Protein AF-A0A4P7QF28-F1 (afdb_monomer_lite)

Foldseek 3Di:
DDDDDDDDDDDDDDDDDDDDDDDDDDDPPDDPPPPPPPPPDDDDDPPDDPPDDDDDDDDDDDDDDDDDDDDDDDDDDPPPCPPLPADWDWDQACVGIDTAHPQVVVVQVVCCVPQNDFHDKDQDPQFIWTAGPNQKIWTDGSPDDDIAIQDDPRSVVCVVCPHCVRFRAWPHYWDDDDAWIKTHHPRWIWTFDQDPVRDTDIDID

InterPro domains:
  IPR013207 LGFP [PF08310] (167-193)

Secondary structure (DSSP, 8-state):
----------------------------SSSSSSSSSSSSSS-S---SSS-SS------------------------------TT--EEEEEETTEEEEEEHHHHHHHHHHHHHH--EEEEEEETTEEEEEETTS-EEEEETTSSSEEEE-HHHHHHHHHHTTHHHH-SBSS--EEETTEEEEEETTEEEEEEE-TTS-EEEEE-

pLDDT: mean 72.64, std 26.21, range [26.27, 98.5]

Structure (mmCIF, N/CA/C/O backbone):
data_AF-A0A4P7QF28-F1
#
_entry.id   AF-A0A4P7QF28-F1
#
loop_
_atom_site.group_PDB
_atom_site.id
_atom_site.type_symbol
_atom_site.label_atom_id
_atom_site.label_alt_id
_atom_site.label_comp_id
_atom_site.label_asym_id
_atom_site.label_entity_id
_atom_site.label_seq_id
_atom_site.pdbx_PDB_ins_code
_atom_site.Cartn_x
_atom_site.Cartn_y
_atom_site.Cartn_z
_atom_site.occupancy
_atom_site.B_iso_or_equiv
_atom_site.auth_seq_id
_atom_site.auth_comp_id
_atom_site.auth_asym_id
_atom_site.auth_atom_id
_atom_site.pdbx_PDB_model_num
ATOM 1 N N . MET A 1 1 ? 21.644 -45.105 -6.352 1.00 43.38 1 MET A N 1
ATOM 2 C CA . MET A 1 1 ? 22.178 -44.908 -4.983 1.00 43.38 1 MET A CA 1
ATOM 3 C C . MET A 1 1 ? 23.654 -44.516 -5.065 1.00 43.38 1 MET A C 1
ATOM 5 O O . MET A 1 1 ? 24.505 -45.387 -5.202 1.00 43.38 1 MET A O 1
ATOM 9 N N . LYS A 1 2 ? 23.967 -43.213 -5.077 1.00 48.72 2 LYS A N 1
ATOM 10 C CA . LYS A 1 2 ? 25.345 -42.689 -5.138 1.00 48.72 2 LYS A CA 1
ATOM 11 C C . LYS A 1 2 ? 25.672 -42.053 -3.780 1.00 48.72 2 LYS A C 1
ATOM 13 O O . LYS A 1 2 ? 24.858 -41.318 -3.237 1.00 48.72 2 LYS A O 1
ATOM 18 N N . LYS A 1 3 ? 26.812 -42.452 -3.212 1.00 46.16 3 LYS A N 1
ATOM 19 C CA . LYS A 1 3 ? 27.220 -42.245 -1.817 1.00 46.16 3 LYS A CA 1
ATOM 20 C C . LYS A 1 3 ? 27.599 -40.789 -1.507 1.00 46.16 3 LYS A C 1
ATOM 22 O O . LYS A 1 3 ? 28.273 -40.130 -2.288 1.00 46.16 3 LYS A O 1
ATOM 27 N N . MET A 1 4 ? 27.171 -40.383 -0.316 1.00 59.97 4 MET A N 1
ATOM 28 C CA . MET A 1 4 ? 27.452 -39.173 0.458 1.00 59.97 4 MET A CA 1
ATOM 29 C C . MET A 1 4 ? 28.956 -38.944 0.681 1.00 59.97 4 MET A C 1
ATOM 31 O O . MET A 1 4 ? 29.650 -39.911 0.965 1.00 59.97 4 MET A O 1
ATOM 35 N N . ASN A 1 5 ? 29.422 -37.689 0.653 1.00 56.53 5 ASN A N 1
ATOM 36 C CA . ASN A 1 5 ? 30.635 -37.242 1.353 1.00 56.53 5 ASN A CA 1
ATOM 37 C C . ASN A 1 5 ? 30.441 -35.791 1.829 1.00 56.53 5 ASN A C 1
ATOM 39 O O . ASN A 1 5 ? 30.632 -34.840 1.076 1.00 56.53 5 ASN A O 1
ATOM 43 N N . ARG A 1 6 ? 30.053 -35.640 3.100 1.00 53.88 6 ARG A N 1
ATOM 44 C CA . ARG A 1 6 ? 30.072 -34.369 3.836 1.00 53.88 6 ARG A CA 1
ATOM 45 C C . ARG A 1 6 ? 31.518 -34.084 4.247 1.00 53.88 6 ARG A C 1
ATOM 47 O O . ARG A 1 6 ? 32.165 -34.959 4.820 1.00 53.88 6 ARG A O 1
ATOM 54 N N . ARG A 1 7 ? 32.007 -32.867 4.011 1.00 56.94 7 ARG A N 1
ATOM 55 C CA . ARG A 1 7 ? 33.172 -32.314 4.713 1.00 56.94 7 ARG A CA 1
ATOM 56 C C . ARG A 1 7 ? 32.806 -30.926 5.219 1.00 56.94 7 ARG A C 1
ATOM 58 O O . ARG A 1 7 ? 32.606 -30.008 4.438 1.00 56.94 7 ARG A O 1
ATOM 65 N N . ILE A 1 8 ? 32.665 -30.844 6.535 1.00 61.38 8 ILE A N 1
ATOM 66 C CA . ILE A 1 8 ? 32.578 -29.618 7.321 1.00 61.38 8 ILE A CA 1
ATOM 67 C C . ILE A 1 8 ? 34.021 -29.163 7.545 1.00 61.38 8 ILE A C 1
ATOM 69 O O . ILE A 1 8 ? 34.844 -29.967 7.983 1.00 61.38 8 ILE A O 1
ATOM 73 N N . ALA A 1 9 ? 34.323 -27.900 7.263 1.00 47.66 9 ALA A N 1
ATOM 74 C CA . ALA A 1 9 ? 35.528 -27.240 7.744 1.00 47.66 9 ALA A CA 1
ATOM 75 C C . ALA A 1 9 ? 35.115 -25.895 8.344 1.00 47.66 9 ALA A C 1
ATOM 77 O O . ALA A 1 9 ? 34.624 -25.011 7.649 1.00 47.66 9 ALA A O 1
ATOM 78 N N . ALA A 1 10 ? 35.257 -25.811 9.664 1.00 45.91 10 ALA A N 1
ATOM 79 C CA . ALA A 1 10 ? 35.119 -24.600 10.448 1.00 45.91 10 ALA A CA 1
ATOM 80 C C . ALA A 1 10 ? 36.310 -23.668 10.186 1.00 45.91 10 ALA A C 1
ATOM 82 O O . ALA A 1 10 ? 37.445 -24.130 10.071 1.00 45.91 10 ALA A O 1
ATOM 83 N N . GLY A 1 11 ? 36.053 -22.364 10.151 1.00 45.94 11 GLY A N 1
ATOM 84 C CA . GLY A 1 11 ? 37.078 -21.329 10.096 1.00 45.94 11 GLY A CA 1
ATOM 85 C C . GLY A 1 11 ? 36.587 -20.081 10.815 1.00 45.94 11 GLY A C 1
ATOM 86 O O . GLY A 1 11 ? 36.043 -19.182 10.190 1.00 45.94 11 GLY A O 1
ATOM 87 N N . LEU A 1 12 ? 36.743 -20.061 12.140 1.00 51.81 12 LEU A N 1
ATOM 88 C CA . LEU A 1 12 ? 36.654 -18.848 12.950 1.00 51.81 12 LEU A CA 1
ATOM 89 C C . LEU A 1 12 ? 37.972 -18.085 12.789 1.00 51.81 12 LEU A C 1
ATOM 91 O O . LEU A 1 12 ? 39.018 -18.592 13.191 1.00 51.81 12 LEU A O 1
ATOM 95 N N . ALA A 1 13 ? 37.922 -16.875 12.238 1.00 45.78 13 ALA A N 1
ATOM 96 C CA . ALA A 1 13 ? 39.008 -15.907 12.334 1.00 45.78 13 ALA A CA 1
ATOM 97 C C . ALA A 1 13 ? 38.488 -14.688 13.101 1.00 45.78 13 ALA A C 1
ATOM 99 O O . ALA A 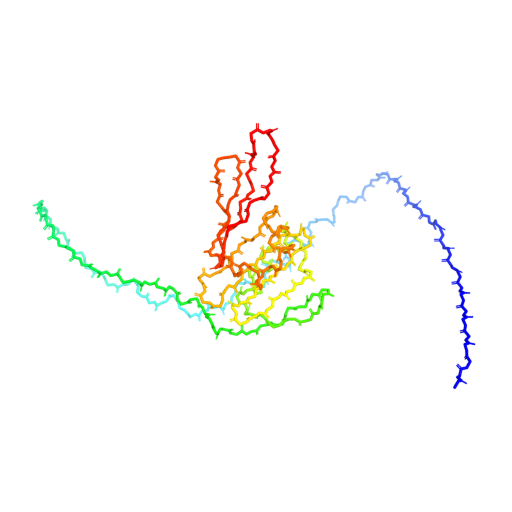1 13 ? 37.577 -13.997 12.655 1.00 45.78 13 ALA A O 1
ATOM 100 N N . ALA A 1 14 ? 39.042 -14.488 14.293 1.00 47.31 14 ALA A N 1
ATOM 101 C CA . ALA A 1 14 ? 38.774 -13.363 15.173 1.00 47.31 14 ALA A CA 1
ATOM 102 C C . ALA A 1 14 ? 39.951 -12.375 15.155 1.00 47.31 14 ALA A C 1
ATOM 104 O O . ALA A 1 14 ? 41.099 -12.800 15.024 1.00 47.31 14 ALA A O 1
ATOM 105 N N . ALA A 1 15 ? 39.616 -11.105 15.427 1.00 44.56 15 ALA A N 1
ATOM 106 C CA . ALA A 1 15 ? 40.474 -9.953 15.751 1.00 44.56 15 ALA A CA 1
ATOM 107 C C . ALA A 1 15 ? 41.242 -9.340 14.558 1.00 44.56 15 ALA A C 1
ATOM 109 O O . ALA A 1 15 ? 41.785 -10.053 13.729 1.00 44.56 15 ALA A O 1
ATOM 110 N N . THR A 1 16 ? 41.314 -8.016 14.382 1.00 49.91 16 THR A N 1
ATOM 111 C CA . THR A 1 16 ? 41.654 -6.978 15.376 1.00 49.91 16 THR A CA 1
ATOM 112 C C . THR A 1 16 ? 41.078 -5.595 15.009 1.00 49.91 16 THR A C 1
ATOM 114 O O . THR A 1 16 ? 41.219 -5.157 13.870 1.00 49.91 16 THR A O 1
ATOM 117 N N . LEU A 1 17 ? 40.509 -4.875 15.985 1.00 51.53 17 LEU A N 1
ATOM 118 C CA . LEU A 1 17 ? 40.227 -3.432 15.914 1.00 51.53 17 LEU A CA 1
ATOM 119 C C . LEU A 1 17 ? 41.511 -2.630 16.189 1.00 51.53 17 LEU A C 1
ATOM 121 O O . LEU A 1 17 ? 42.084 -2.763 17.269 1.00 51.53 17 LEU A O 1
ATOM 125 N N . SER A 1 18 ? 41.913 -1.765 15.255 1.00 56.25 18 SER A N 1
ATOM 126 C CA . SER A 1 18 ? 43.048 -0.844 15.416 1.00 56.25 18 SER A CA 1
ATOM 127 C C . SER A 1 18 ? 42.581 0.606 15.269 1.00 56.25 18 SER A C 1
ATOM 129 O O . SER A 1 18 ? 42.518 1.137 14.165 1.00 56.25 18 SER A O 1
ATOM 131 N N . LEU A 1 19 ? 42.263 1.245 16.398 1.00 49.66 19 LEU A N 1
ATOM 132 C CA . LEU A 1 19 ? 42.123 2.698 16.535 1.00 49.66 19 LEU A CA 1
ATOM 133 C C . LEU A 1 19 ? 43.453 3.261 17.051 1.00 49.66 19 LEU A C 1
ATOM 135 O O . LEU A 1 19 ? 43.840 2.978 18.183 1.00 49.66 19 LEU A O 1
ATOM 139 N N . THR A 1 20 ? 44.135 4.082 16.254 1.00 60.81 20 THR A N 1
ATOM 140 C CA . THR A 1 20 ? 45.272 4.889 16.721 1.00 60.81 20 THR A CA 1
ATOM 141 C C . THR A 1 20 ? 45.028 6.355 16.384 1.00 60.81 20 THR A C 1
ATOM 143 O O . THR A 1 20 ? 45.127 6.754 15.227 1.00 60.81 20 THR A O 1
ATOM 146 N N . MET A 1 21 ? 44.708 7.154 17.404 1.00 52.16 21 MET A N 1
ATOM 147 C CA . MET A 1 21 ? 44.762 8.614 17.350 1.00 52.16 21 MET A CA 1
ATOM 148 C C . MET A 1 21 ? 46.209 9.072 17.574 1.00 52.16 21 MET A C 1
ATOM 150 O O . MET A 1 21 ? 46.784 8.770 18.618 1.00 52.16 21 MET A O 1
ATOM 154 N N . VAL A 1 22 ? 46.768 9.847 16.642 1.00 50.41 22 VAL A N 1
ATOM 155 C CA . VAL A 1 22 ? 47.850 10.807 16.910 1.00 50.41 22 VAL A CA 1
ATOM 156 C C . VAL A 1 22 ? 47.495 12.106 16.199 1.00 50.41 22 VAL A C 1
ATOM 158 O O . VAL A 1 22 ? 47.235 12.124 15.000 1.00 50.41 22 VAL A O 1
ATOM 161 N N . ALA A 1 23 ? 47.456 13.175 16.987 1.00 39.59 23 ALA A N 1
ATOM 162 C CA . ALA A 1 23 ? 47.173 14.536 16.577 1.00 39.59 23 ALA A CA 1
ATOM 163 C C . ALA A 1 23 ? 48.464 15.320 16.264 1.00 39.59 23 ALA A C 1
ATOM 165 O O . ALA A 1 23 ? 49.476 15.121 16.936 1.00 39.59 23 ALA A O 1
ATOM 166 N N . CYS A 1 24 ? 48.315 16.279 15.336 1.00 40.66 24 CYS A N 1
ATOM 167 C CA . CYS A 1 24 ? 49.106 17.503 15.092 1.00 40.66 24 CYS A CA 1
ATOM 168 C C . CYS A 1 24 ? 50.509 17.342 14.466 1.00 40.66 24 CYS A C 1
ATOM 170 O O . CYS A 1 24 ? 51.315 16.552 14.935 1.00 40.66 24 CYS A O 1
ATOM 172 N N . SER A 1 25 ? 50.926 18.104 13.447 1.00 45.66 25 SER A N 1
ATOM 173 C CA . SER A 1 25 ? 50.423 19.345 12.831 1.00 45.66 25 SER A CA 1
ATOM 174 C C . SER A 1 25 ? 51.119 19.552 11.467 1.00 45.66 25 SER A C 1
ATOM 176 O O . SER A 1 25 ? 52.267 19.135 11.313 1.00 45.66 25 SER A O 1
ATOM 178 N N . GLN A 1 26 ? 50.456 20.255 10.535 1.00 50.38 26 GLN A N 1
ATOM 179 C CA . GLN A 1 26 ? 50.851 20.578 9.141 1.00 50.38 26 GLN A CA 1
ATOM 180 C C . GLN A 1 26 ? 50.269 19.655 8.058 1.00 50.38 26 GLN A C 1
ATOM 182 O O . GLN A 1 26 ? 50.985 18.872 7.438 1.00 50.38 26 GLN A O 1
ATOM 187 N N . ALA A 1 27 ? 48.968 19.806 7.801 1.00 40.75 27 ALA A N 1
ATOM 188 C CA . ALA A 1 27 ? 48.366 19.556 6.487 1.00 40.75 27 ALA A CA 1
ATOM 189 C C . ALA A 1 27 ? 47.042 20.338 6.338 1.00 40.75 27 ALA A C 1
ATOM 191 O O . ALA A 1 27 ? 46.045 19.811 5.855 1.00 40.75 27 ALA A O 1
ATOM 192 N N . GLU A 1 28 ? 47.014 21.597 6.779 1.00 50.53 28 GLU A N 1
ATOM 193 C CA . GLU A 1 28 ? 46.050 22.581 6.281 1.00 50.53 28 GLU A CA 1
ATOM 194 C C . GLU A 1 28 ? 46.614 23.145 4.970 1.00 50.53 28 GLU A C 1
ATOM 196 O O . GLU A 1 28 ? 47.485 23.999 5.034 1.00 50.53 28 GLU A O 1
ATOM 201 N N . ASP A 1 29 ? 46.225 22.564 3.824 1.00 48.22 29 ASP A N 1
ATOM 202 C CA . ASP A 1 29 ? 46.150 23.176 2.467 1.00 48.22 29 ASP A CA 1
ATOM 203 C C . ASP A 1 29 ? 46.066 22.105 1.348 1.00 48.22 29 ASP A C 1
ATOM 205 O O . ASP A 1 29 ? 46.820 22.109 0.378 1.00 48.22 29 ASP A O 1
ATOM 209 N N . ALA A 1 30 ? 45.160 21.126 1.473 1.00 46.41 30 ALA A N 1
ATOM 210 C CA . ALA A 1 30 ? 44.902 20.153 0.395 1.00 46.41 30 ALA A CA 1
ATOM 211 C C . ALA A 1 30 ? 43.451 19.633 0.372 1.00 46.41 30 ALA A C 1
ATOM 213 O O . ALA A 1 30 ? 43.205 18.475 0.044 1.00 46.41 30 ALA A O 1
ATOM 214 N N . ALA A 1 31 ? 42.485 20.476 0.755 1.00 46.09 31 ALA A N 1
ATOM 215 C CA . ALA A 1 31 ? 41.064 20.113 0.808 1.00 46.09 31 ALA A CA 1
ATOM 216 C C . ALA A 1 31 ? 40.132 21.114 0.090 1.00 46.09 31 ALA A C 1
ATOM 218 O O . ALA A 1 31 ? 38.933 21.091 0.336 1.00 46.09 31 ALA A O 1
ATOM 219 N N . ASN A 1 32 ? 40.660 21.970 -0.798 1.00 45.72 32 ASN A N 1
ATOM 220 C CA . ASN A 1 32 ? 39.871 22.982 -1.523 1.00 45.72 32 ASN A CA 1
ATOM 221 C C . ASN A 1 32 ? 40.073 22.996 -3.052 1.00 45.72 32 ASN A C 1
ATOM 223 O O . ASN A 1 32 ? 39.755 23.988 -3.695 1.00 45.72 32 ASN A O 1
ATOM 227 N N . GLU A 1 33 ? 40.542 21.906 -3.667 1.00 47.84 33 GLU A N 1
ATOM 228 C CA . GLU A 1 33 ? 40.649 21.833 -5.136 1.00 47.84 33 GLU A CA 1
ATOM 229 C C . GLU A 1 33 ? 40.172 20.478 -5.688 1.00 47.84 33 GLU A C 1
ATOM 231 O O . GLU A 1 33 ? 40.888 19.759 -6.376 1.00 47.84 33 GLU A O 1
ATOM 236 N N . ALA A 1 34 ? 38.937 20.101 -5.340 1.00 40.47 34 ALA A N 1
ATOM 237 C CA . ALA A 1 34 ? 38.165 19.074 -6.056 1.00 40.47 34 ALA A CA 1
ATOM 238 C C . ALA A 1 34 ? 36.637 19.296 -5.960 1.00 40.47 34 ALA A C 1
ATOM 240 O O . ALA A 1 34 ? 35.863 18.354 -6.104 1.00 40.47 34 ALA A O 1
ATOM 241 N N . THR A 1 35 ? 36.207 20.544 -5.730 1.00 46.62 35 THR A N 1
ATOM 242 C CA . THR A 1 35 ? 34.789 20.966 -5.726 1.00 46.62 35 THR A CA 1
ATOM 243 C C . THR A 1 35 ? 34.370 21.646 -7.042 1.00 46.62 35 THR A C 1
ATOM 245 O O . THR A 1 35 ? 33.191 21.902 -7.240 1.00 46.62 35 THR A O 1
ATOM 248 N N . ASP A 1 36 ? 35.280 21.827 -8.008 1.00 45.75 36 ASP A N 1
ATOM 249 C CA . ASP A 1 36 ? 34.997 22.515 -9.286 1.00 45.75 36 ASP A CA 1
ATOM 250 C C . ASP A 1 36 ? 35.122 21.625 -10.544 1.00 45.75 36 ASP A C 1
ATOM 252 O O . ASP A 1 36 ? 35.316 22.120 -11.651 1.00 45.75 36 ASP A O 1
ATOM 256 N N . ALA A 1 37 ? 34.988 20.298 -10.415 1.00 46.12 37 ALA A N 1
ATOM 257 C CA . ALA A 1 37 ? 35.049 19.381 -11.570 1.00 46.12 37 ALA A CA 1
ATOM 258 C C . ALA A 1 37 ? 33.949 18.299 -11.628 1.00 46.12 37 ALA A C 1
ATOM 260 O O . ALA A 1 37 ? 34.027 17.393 -12.453 1.00 46.12 37 ALA A O 1
ATOM 261 N N . ALA A 1 38 ? 32.899 18.399 -10.807 1.00 39.78 38 ALA A N 1
ATOM 262 C CA . ALA A 1 38 ? 31.709 17.538 -10.905 1.00 39.78 38 ALA A CA 1
ATOM 263 C C . ALA A 1 38 ? 30.389 18.339 -10.944 1.00 39.78 38 ALA A C 1
ATOM 265 O O . ALA A 1 38 ? 29.322 17.798 -10.680 1.00 39.78 38 ALA A O 1
ATOM 266 N N . GLY A 1 39 ? 30.473 19.634 -11.278 1.00 40.28 39 GLY A N 1
ATOM 267 C CA . GLY A 1 39 ? 29.340 20.555 -11.428 1.00 40.28 39 GLY A CA 1
ATOM 268 C C . GLY A 1 39 ? 29.004 20.922 -12.879 1.00 40.28 39 GLY A C 1
ATOM 269 O O . GLY A 1 39 ? 28.310 21.906 -13.104 1.00 40.28 39 GLY A O 1
ATOM 270 N N . SER A 1 40 ? 29.496 20.179 -13.877 1.00 49.16 40 SER A N 1
ATOM 271 C CA . SER A 1 40 ? 29.216 20.477 -15.289 1.00 49.16 40 SER A CA 1
ATOM 272 C C . SER A 1 40 ? 29.079 19.215 -16.146 1.00 49.16 40 SER A C 1
ATOM 274 O O . SER A 1 40 ? 29.979 18.896 -16.910 1.00 49.16 40 SER A O 1
ATOM 276 N N . VAL A 1 41 ? 27.968 18.484 -16.014 1.00 48.97 41 VAL A N 1
ATOM 277 C CA . VAL A 1 41 ? 27.387 17.627 -17.076 1.00 48.97 41 VAL A CA 1
ATOM 278 C C . VAL A 1 41 ? 25.951 17.229 -16.700 1.00 48.97 41 VAL A C 1
ATOM 280 O O . VAL A 1 41 ? 25.663 16.061 -16.481 1.00 48.97 41 VAL A O 1
ATOM 283 N N . ALA A 1 42 ? 25.034 18.190 -16.582 1.00 41.31 42 ALA A N 1
ATOM 284 C CA . ALA A 1 42 ? 23.594 17.891 -16.602 1.00 41.31 42 ALA A CA 1
ATOM 285 C C . ALA A 1 42 ? 22.756 19.149 -16.862 1.00 41.31 42 ALA A C 1
ATOM 287 O O . ALA A 1 42 ? 21.760 19.375 -16.187 1.00 41.31 42 ALA A O 1
ATOM 288 N N . ASN A 1 43 ? 23.164 20.014 -17.794 1.00 47.12 43 ASN A N 1
ATOM 289 C CA . ASN A 1 43 ? 22.255 21.066 -18.241 1.00 47.12 43 ASN A CA 1
ATOM 290 C C . ASN A 1 43 ? 22.535 21.521 -19.669 1.00 47.12 43 ASN A C 1
ATOM 292 O O . ASN A 1 43 ? 22.876 22.675 -19.902 1.00 47.12 43 ASN A O 1
ATOM 296 N N . GLU A 1 44 ? 22.376 20.615 -20.633 1.00 39.31 44 GLU A N 1
ATOM 297 C CA . GLU A 1 44 ? 22.191 21.027 -22.022 1.00 39.31 44 GLU A CA 1
ATOM 298 C C . GLU A 1 44 ? 21.532 19.923 -22.865 1.00 39.31 44 GLU A C 1
ATOM 300 O O . GLU A 1 44 ? 22.067 18.827 -23.003 1.00 39.31 44 GLU A O 1
ATOM 305 N N . ALA A 1 45 ? 20.382 20.293 -23.450 1.00 37.75 45 ALA A N 1
ATOM 306 C CA . ALA A 1 45 ? 19.687 19.686 -24.592 1.00 37.75 45 ALA A CA 1
ATOM 307 C C . ALA A 1 45 ? 18.451 18.781 -24.356 1.00 37.75 45 ALA A C 1
ATOM 309 O O . ALA A 1 45 ? 18.331 17.735 -24.984 1.00 37.75 45 ALA A O 1
ATOM 310 N N . THR A 1 46 ? 17.438 19.277 -23.632 1.00 34.62 46 THR A N 1
ATOM 311 C CA . THR A 1 46 ? 16.048 19.206 -24.146 1.00 34.62 46 THR A CA 1
ATOM 312 C C . THR A 1 46 ? 15.673 20.594 -24.656 1.00 34.62 46 THR A C 1
ATOM 314 O O . THR A 1 46 ? 15.031 21.390 -23.983 1.00 34.62 46 THR A O 1
ATOM 317 N N . SER A 1 47 ? 16.151 20.911 -25.860 1.00 46.66 47 SER A N 1
ATOM 318 C CA . SER A 1 47 ? 15.610 22.000 -26.670 1.00 46.66 47 SER A CA 1
ATOM 319 C C . SER A 1 47 ? 14.585 21.400 -27.616 1.00 46.66 47 SER A C 1
ATOM 321 O O . SER A 1 47 ? 14.965 20.895 -28.668 1.00 46.66 47 SER A O 1
ATOM 323 N N . ALA A 1 48 ? 13.314 21.433 -27.223 1.00 44.91 48 ALA A N 1
ATOM 324 C CA . ALA A 1 48 ? 12.149 21.574 -28.098 1.00 44.91 48 ALA A CA 1
ATOM 325 C C . ALA A 1 48 ? 10.888 21.321 -27.264 1.00 44.91 48 ALA A C 1
ATOM 327 O O . ALA A 1 48 ? 10.550 20.167 -27.039 1.00 44.91 48 ALA A O 1
ATOM 328 N N . VAL A 1 49 ? 10.245 22.404 -26.812 1.00 43.28 49 VAL A N 1
ATOM 329 C CA . VAL A 1 49 ? 8.813 22.586 -26.449 1.00 43.28 49 VAL A CA 1
ATOM 330 C C . VAL A 1 49 ? 8.713 23.713 -25.400 1.00 43.28 49 VAL A C 1
ATOM 332 O O . VAL A 1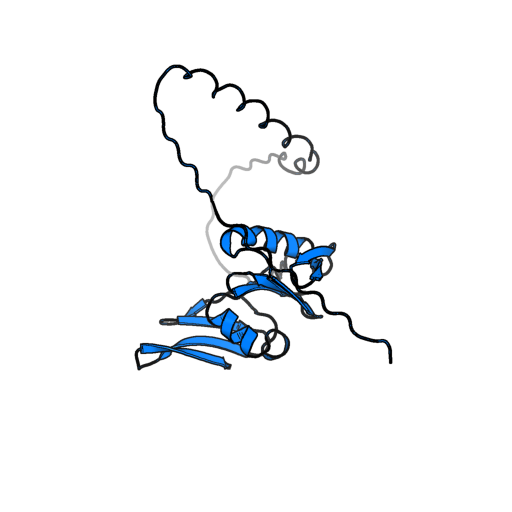 49 ? 8.091 23.598 -24.365 1.00 43.28 49 VAL A O 1
ATOM 335 N N . ASP A 1 50 ? 9.349 24.851 -25.678 1.00 35.56 50 ASP A N 1
ATOM 336 C CA . ASP A 1 50 ? 9.031 26.127 -25.011 1.00 35.56 50 ASP A CA 1
ATOM 337 C C . ASP A 1 50 ? 9.057 27.242 -26.064 1.00 35.56 50 ASP A C 1
ATOM 339 O O . ASP A 1 50 ? 9.758 28.250 -26.014 1.00 35.56 50 ASP A O 1
ATOM 343 N N . SER A 1 51 ? 8.355 26.973 -27.160 1.00 41.50 51 SER A N 1
ATOM 344 C CA . SER A 1 51 ? 8.065 27.952 -28.203 1.00 41.50 51 SER A CA 1
ATOM 345 C C . SER A 1 51 ? 6.699 27.639 -28.778 1.00 41.50 51 SER A C 1
ATOM 347 O O . SER A 1 51 ? 6.539 27.301 -29.946 1.00 41.50 51 SER A O 1
ATOM 349 N N . ALA A 1 52 ? 5.701 27.728 -27.912 1.00 41.44 52 ALA A N 1
ATOM 350 C CA . ALA A 1 52 ? 4.343 27.964 -28.332 1.00 41.44 52 ALA A CA 1
ATOM 351 C C . ALA A 1 52 ? 3.694 28.876 -27.290 1.00 41.44 52 ALA A C 1
ATOM 353 O O . ALA A 1 52 ? 3.508 28.490 -26.145 1.00 41.44 52 ALA A O 1
ATOM 354 N N . ILE A 1 53 ? 3.302 30.059 -27.766 1.00 40.75 53 ILE A N 1
ATOM 355 C CA . ILE A 1 53 ? 2.294 30.930 -27.163 1.00 40.75 53 ILE A CA 1
ATOM 356 C C . ILE A 1 53 ? 2.800 31.779 -25.991 1.00 40.75 53 ILE A C 1
ATOM 358 O O . ILE A 1 53 ? 2.484 31.535 -24.835 1.00 40.75 53 ILE A O 1
ATOM 362 N N . ASN A 1 54 ? 3.488 32.875 -26.310 1.00 39.19 54 ASN A N 1
ATOM 363 C CA . ASN A 1 54 ? 3.022 34.161 -25.789 1.00 39.19 54 ASN A CA 1
ATOM 364 C C . ASN A 1 54 ? 3.610 35.326 -26.580 1.00 39.19 54 ASN A C 1
ATOM 366 O O . ASN A 1 54 ? 4.552 35.976 -26.149 1.00 39.19 54 ASN A O 1
ATOM 370 N N . GLU A 1 55 ? 3.030 35.577 -27.753 1.00 37.25 55 GLU A N 1
ATOM 371 C CA . GLU A 1 55 ? 3.077 36.905 -28.364 1.00 37.25 55 GLU A CA 1
ATOM 372 C C . GLU A 1 55 ? 1.904 37.065 -29.340 1.00 37.25 55 GLU A C 1
ATOM 374 O O . GLU A 1 55 ? 2.045 36.863 -30.541 1.00 37.25 55 GLU A O 1
ATOM 379 N N . VAL A 1 56 ? 0.718 37.384 -28.812 1.00 34.84 56 VAL A N 1
ATOM 380 C CA . VAL A 1 56 ? -0.239 38.253 -29.511 1.00 34.84 56 VAL A CA 1
ATOM 381 C C . VAL A 1 56 ? -0.862 39.179 -28.473 1.00 34.84 56 VAL A C 1
ATOM 383 O O . VAL A 1 56 ? -1.754 38.816 -27.712 1.00 34.84 56 VAL A O 1
ATOM 386 N N . GLU A 1 57 ? -0.313 40.381 -28.468 1.00 34.16 57 GLU A N 1
ATOM 387 C CA . GLU A 1 57 ? -0.831 41.611 -27.893 1.00 34.16 57 GLU A CA 1
ATOM 388 C C . GLU A 1 57 ? -2.265 41.886 -28.383 1.00 34.16 57 GLU A C 1
ATOM 390 O O . GLU A 1 57 ? -2.551 41.842 -29.582 1.00 34.16 57 GLU A O 1
ATOM 395 N N . SER A 1 58 ? -3.169 42.192 -27.455 1.00 29.16 58 SER A N 1
ATOM 396 C CA . SER A 1 58 ? -4.358 43.000 -27.731 1.00 29.16 58 SER A CA 1
ATOM 397 C C . SER A 1 58 ? -4.855 43.595 -26.419 1.00 29.16 58 SER A C 1
ATOM 399 O O . SER A 1 58 ? -5.779 43.077 -25.791 1.00 29.16 58 SER A O 1
ATOM 401 N N . GLU A 1 59 ? -4.250 44.718 -26.039 1.00 32.19 59 GLU A N 1
ATOM 402 C CA . GLU A 1 59 ? -4.882 45.707 -25.173 1.00 32.19 59 GLU A CA 1
ATOM 403 C C . GLU A 1 59 ? -6.300 46.026 -25.687 1.00 32.19 59 GLU A C 1
ATOM 405 O O . GLU A 1 59 ? -6.480 46.510 -26.808 1.00 32.19 59 GLU A O 1
ATOM 410 N N . VAL A 1 60 ? -7.308 45.833 -24.837 1.00 32.09 60 VAL A N 1
ATOM 411 C CA . VAL A 1 60 ? -8.506 46.672 -24.863 1.00 32.09 60 VAL A CA 1
ATOM 412 C C . VAL A 1 60 ? -8.725 47.204 -23.450 1.00 32.09 60 VAL A C 1
ATOM 414 O O . VAL A 1 60 ? -9.051 46.483 -22.512 1.00 32.09 60 VAL A O 1
ATOM 417 N N . GLU A 1 61 ? -8.464 48.496 -23.300 1.00 33.78 61 GLU A N 1
ATOM 418 C CA . GLU A 1 61 ? -8.986 49.307 -22.210 1.00 33.78 61 GLU A CA 1
ATOM 419 C C . GLU A 1 61 ? -10.511 49.408 -22.357 1.00 33.78 61 GLU A C 1
ATOM 421 O O . GLU A 1 61 ? -11.004 49.683 -23.455 1.00 33.78 61 GLU A O 1
ATOM 426 N N . GLY A 1 62 ? -11.246 49.299 -21.247 1.00 28.62 62 GLY A N 1
ATOM 427 C CA . GLY A 1 62 ? -12.530 49.989 -21.127 1.00 28.62 62 GLY A CA 1
ATOM 428 C C . GLY A 1 62 ? -13.683 49.241 -20.460 1.00 28.62 62 GLY A C 1
ATOM 429 O O . GLY A 1 62 ? -14.388 48.472 -21.102 1.00 28.62 62 GLY A O 1
ATOM 430 N N . THR A 1 63 ? -13.953 49.674 -19.225 1.00 27.31 63 THR A N 1
ATOM 431 C CA . THR A 1 63 ? -15.276 50.020 -18.661 1.00 27.31 63 THR A CA 1
ATOM 432 C C . THR A 1 63 ? -16.261 48.918 -18.248 1.00 27.31 63 THR A C 1
ATOM 434 O O . THR A 1 63 ? -16.857 48.243 -19.079 1.00 27.31 63 THR A O 1
ATOM 437 N N . ASP A 1 64 ? -16.471 48.879 -16.925 1.00 36.84 64 ASP A N 1
ATOM 438 C CA . ASP A 1 64 ? -17.721 48.716 -16.162 1.00 36.84 64 ASP A CA 1
ATOM 439 C C . ASP A 1 64 ? -18.937 48.081 -16.853 1.00 36.84 64 ASP A C 1
ATOM 441 O O . ASP A 1 64 ? -19.527 48.698 -17.737 1.00 36.84 64 ASP A O 1
ATOM 445 N N . THR A 1 65 ? -19.461 46.980 -16.300 1.00 30.73 65 THR A N 1
ATOM 446 C CA . THR A 1 65 ? -20.827 46.946 -15.725 1.00 30.73 65 THR A CA 1
ATOM 447 C C . THR A 1 65 ? -21.079 45.653 -14.947 1.00 30.73 65 THR A C 1
ATOM 449 O O . THR A 1 65 ? -20.674 44.572 -15.362 1.00 30.73 65 THR A O 1
ATOM 452 N N . GLU A 1 66 ? -21.753 45.789 -13.808 1.00 36.59 66 GLU A N 1
ATOM 453 C CA . GLU A 1 66 ? -22.191 44.693 -12.947 1.00 36.59 66 GLU A CA 1
ATOM 454 C C . GLU A 1 66 ? -23.440 43.962 -13.473 1.00 36.59 66 GLU A C 1
ATOM 456 O O . GLU A 1 66 ? -24.247 44.542 -14.202 1.00 36.59 66 GLU A O 1
ATOM 461 N N . ASP A 1 67 ? -23.614 42.746 -12.940 1.00 32.12 67 ASP A N 1
ATOM 462 C CA . ASP A 1 67 ? -24.873 42.106 -12.521 1.00 32.12 67 ASP A CA 1
ATOM 463 C C . ASP A 1 67 ? -25.395 40.878 -13.304 1.00 32.12 67 ASP A C 1
ATOM 465 O O . ASP A 1 67 ? -25.455 40.846 -14.530 1.00 32.12 67 ASP A O 1
ATOM 469 N N . SER A 1 68 ? -25.872 39.927 -12.487 1.00 33.12 68 SER A N 1
ATOM 470 C CA . SER A 1 68 ? -26.941 38.938 -12.712 1.00 33.12 68 SER A CA 1
ATOM 471 C C . SER A 1 68 ? -26.685 37.648 -13.528 1.00 33.12 68 SER A C 1
ATOM 473 O O . SER A 1 68 ? -26.610 37.619 -14.751 1.00 33.12 68 SER A O 1
ATOM 475 N N . ASP A 1 69 ? -26.685 36.559 -12.745 1.00 30.75 69 ASP A N 1
ATOM 476 C CA . ASP A 1 69 ? -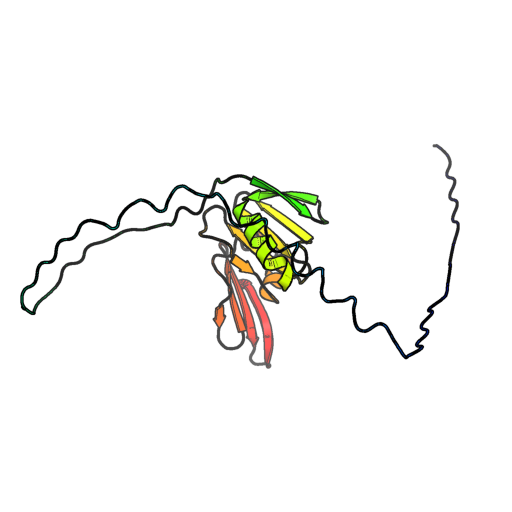27.421 35.290 -12.900 1.00 30.75 69 ASP A CA 1
ATOM 477 C C . ASP A 1 69 ? -27.120 34.272 -14.026 1.00 30.75 69 ASP A C 1
ATOM 479 O O . ASP A 1 69 ? -27.462 34.433 -15.192 1.00 30.75 69 ASP A O 1
ATOM 483 N N . ASN A 1 70 ? -26.692 33.096 -13.538 1.00 36.03 70 ASN A N 1
ATOM 484 C CA . ASN A 1 70 ? -27.212 31.752 -13.835 1.00 36.03 70 ASN A CA 1
ATOM 485 C C . ASN A 1 70 ? -27.132 31.198 -15.272 1.00 36.03 70 ASN A C 1
ATOM 487 O O . ASN A 1 70 ? -27.988 31.485 -16.104 1.00 36.03 70 ASN A O 1
ATOM 491 N N . ALA A 1 71 ? -26.258 30.205 -15.470 1.00 31.09 71 ALA A N 1
ATOM 492 C CA . ALA A 1 71 ? -26.593 28.990 -16.219 1.00 31.09 71 ALA A CA 1
ATOM 493 C C . ALA A 1 71 ? -25.588 27.864 -15.925 1.00 31.09 71 ALA A C 1
ATOM 495 O O . ALA A 1 71 ? -24.378 28.050 -16.037 1.00 31.09 71 ALA A O 1
ATOM 496 N N . GLU A 1 72 ? -26.127 26.700 -15.566 1.00 38.31 72 GLU A N 1
ATOM 497 C CA . GLU A 1 72 ? -25.452 25.404 -15.548 1.00 38.31 72 GLU A CA 1
ATOM 498 C C . GLU A 1 72 ? -24.791 25.098 -16.901 1.00 38.31 72 GLU A C 1
ATOM 500 O O . GLU A 1 72 ? -25.333 25.418 -17.961 1.00 38.31 72 GLU A O 1
ATOM 505 N N . GLY A 1 73 ? -23.634 24.443 -16.859 1.00 26.27 73 GLY A N 1
ATOM 506 C CA . GLY A 1 73 ? -22.898 24.040 -18.050 1.00 26.27 73 GLY A CA 1
ATOM 507 C C . GLY A 1 73 ? -21.715 23.157 -17.691 1.00 26.27 73 GLY A C 1
ATOM 508 O O . GLY A 1 73 ? -20.609 23.639 -17.488 1.00 26.27 73 GLY A O 1
ATOM 509 N N . GLU A 1 74 ? -22.019 21.873 -17.559 1.00 38.97 74 GLU A N 1
ATOM 510 C CA . GLU A 1 74 ? -21.146 20.703 -17.643 1.00 38.97 74 GLU A CA 1
ATOM 511 C C . GLU A 1 74 ? -19.786 20.955 -18.328 1.00 38.97 74 GLU A C 1
ATOM 513 O O . GLU A 1 74 ? -19.725 21.372 -19.483 1.00 38.97 74 GLU A O 1
ATOM 518 N N . ASN A 1 75 ? -18.694 20.620 -17.640 1.00 30.81 75 ASN A N 1
ATOM 519 C CA . ASN A 1 75 ? -17.440 20.209 -18.274 1.00 30.81 75 ASN A CA 1
ATOM 520 C C . ASN A 1 75 ? -16.745 19.268 -17.277 1.00 30.81 75 ASN A C 1
ATOM 522 O O . ASN A 1 75 ? -16.209 19.709 -16.264 1.00 30.81 75 ASN A O 1
ATOM 526 N N . ALA A 1 76 ? -17.106 17.986 -17.304 1.00 35.12 76 ALA A N 1
ATOM 527 C CA . ALA A 1 76 ? -16.421 16.975 -18.105 1.00 35.12 76 ALA A CA 1
ATOM 528 C C . ALA A 1 76 ? -14.941 16.896 -17.712 1.00 35.12 76 ALA A C 1
ATOM 530 O O . ALA A 1 76 ? -14.117 17.699 -18.133 1.00 35.12 76 ALA A O 1
ATOM 531 N N . GLU A 1 77 ? -14.682 15.941 -16.822 1.00 44.28 77 GLU A N 1
ATOM 532 C CA . GLU A 1 77 ? -13.617 14.953 -16.969 1.00 44.28 77 GLU A CA 1
ATOM 533 C C . GLU A 1 77 ? -12.418 15.412 -17.813 1.00 44.28 77 GLU A C 1
ATOM 535 O O . GLU A 1 77 ? -12.342 15.135 -19.004 1.00 44.28 77 GLU A O 1
ATOM 540 N N . GLU A 1 78 ? -11.425 16.017 -17.166 1.00 30.59 78 GLU A N 1
ATOM 541 C CA . GLU A 1 78 ? -10.047 15.671 -17.505 1.00 30.59 78 GLU A CA 1
ATOM 542 C C . GLU A 1 78 ? -9.608 14.597 -16.518 1.00 30.59 78 GLU A C 1
ATOM 544 O O . GLU A 1 78 ? -8.978 14.853 -15.491 1.00 30.59 78 GLU A O 1
ATOM 549 N N . ALA A 1 79 ? -10.000 13.362 -16.842 1.00 38.41 79 ALA A N 1
ATOM 550 C CA . ALA A 1 79 ? -9.145 12.228 -16.564 1.00 38.41 79 ALA A CA 1
ATOM 551 C C . ALA A 1 79 ? -7.815 12.548 -17.248 1.00 38.41 79 ALA A C 1
ATOM 553 O O . ALA A 1 79 ? -7.691 12.453 -18.468 1.00 38.41 79 ALA A O 1
ATOM 554 N N . THR A 1 80 ? -6.852 13.027 -16.467 1.00 30.98 80 THR A N 1
ATOM 555 C CA . THR A 1 80 ? -5.471 13.070 -16.912 1.00 30.98 80 THR A CA 1
ATOM 556 C C . THR A 1 80 ? -5.127 11.656 -17.349 1.00 30.98 80 THR A C 1
ATOM 558 O O . THR A 1 80 ? -5.364 10.707 -16.600 1.00 30.98 80 THR A O 1
ATOM 561 N N . ASP A 1 81 ? -4.659 11.515 -18.588 1.00 37.38 81 ASP A N 1
ATOM 562 C CA . ASP A 1 81 ? -4.191 10.261 -19.170 1.00 37.38 81 ASP A CA 1
ATOM 563 C C . ASP A 1 81 ? -3.102 9.655 -18.272 1.00 37.38 81 ASP A C 1
ATOM 565 O O . ASP A 1 81 ? -1.902 9.850 -18.473 1.00 37.38 81 ASP A O 1
ATOM 569 N N . VAL A 1 82 ? -3.509 8.922 -17.239 1.00 45.12 82 VAL A N 1
ATOM 570 C CA . VAL A 1 82 ? -2.605 8.098 -16.458 1.00 45.12 82 VAL A CA 1
ATOM 571 C C . VAL A 1 82 ? -2.424 6.850 -17.282 1.00 45.12 82 VAL A C 1
ATOM 573 O O . VAL A 1 82 ? -3.348 6.066 -17.481 1.00 45.12 82 VAL A O 1
ATOM 576 N N . ALA A 1 83 ? -1.238 6.758 -17.874 1.00 45.31 83 ALA A N 1
ATOM 577 C CA . ALA A 1 83 ? -0.853 5.755 -18.841 1.00 45.31 83 ALA A CA 1
ATOM 578 C C . ALA A 1 83 ? -1.065 4.333 -18.296 1.00 45.31 83 ALA A C 1
ATOM 580 O O . ALA A 1 83 ? -0.141 3.681 -17.815 1.00 45.31 83 ALA A O 1
ATOM 581 N N . ALA A 1 84 ? -2.273 3.808 -18.483 1.00 48.69 84 ALA A N 1
ATOM 582 C CA . ALA A 1 84 ? -2.649 2.426 -18.214 1.00 48.69 84 ALA A CA 1
ATOM 583 C C . ALA A 1 84 ? -1.985 1.425 -19.189 1.00 48.69 84 ALA A C 1
ATOM 585 O O . ALA A 1 84 ? -2.342 0.243 -19.214 1.00 48.69 84 ALA A O 1
ATOM 586 N N . ASN A 1 85 ? -1.046 1.872 -20.037 1.00 53.00 85 ASN A N 1
ATOM 587 C CA . ASN A 1 85 ? -0.308 1.031 -20.986 1.00 53.00 85 ASN A CA 1
ATOM 588 C C . ASN A 1 85 ? 0.993 1.698 -21.492 1.00 53.00 85 ASN A C 1
ATOM 590 O O . ASN A 1 85 ? 1.266 1.743 -22.692 1.00 53.00 85 ASN A O 1
ATOM 594 N N . GLY A 1 86 ? 1.766 2.290 -20.578 1.00 64.44 86 GLY A N 1
ATOM 595 C CA . GLY A 1 86 ? 3.067 2.898 -20.874 1.00 64.44 86 GLY A CA 1
ATOM 596 C C . GLY A 1 86 ? 4.229 1.924 -20.664 1.00 64.44 86 GLY A C 1
ATOM 597 O O . GLY A 1 86 ? 4.118 1.007 -19.858 1.00 64.44 86 GLY A O 1
ATOM 598 N N . GLU A 1 87 ? 5.315 2.140 -21.411 1.00 80.94 87 GLU A N 1
ATOM 599 C CA . GLU A 1 87 ? 6.626 1.472 -21.333 1.00 80.94 87 GLU A CA 1
ATOM 600 C C . GLU A 1 87 ? 6.903 0.750 -20.001 1.00 80.94 87 GLU A C 1
ATOM 602 O O . GLU A 1 87 ? 6.878 1.360 -18.930 1.00 80.94 87 GLU A O 1
ATOM 607 N N . THR A 1 88 ? 7.155 -0.560 -20.066 1.00 89.75 88 THR A N 1
ATOM 608 C CA . THR A 1 88 ? 7.532 -1.360 -18.897 1.00 89.75 88 THR A CA 1
ATOM 609 C C . THR A 1 88 ? 9.040 -1.315 -18.680 1.00 89.75 88 THR A C 1
ATOM 611 O O . THR A 1 88 ? 9.827 -1.207 -19.620 1.00 89.75 88 THR A O 1
ATOM 614 N N . THR A 1 89 ? 9.450 -1.428 -17.423 1.00 92.50 89 THR A N 1
ATOM 615 C CA . THR A 1 89 ? 10.845 -1.583 -17.020 1.00 92.50 89 THR A CA 1
ATOM 616 C C . THR A 1 89 ? 10.987 -2.757 -16.060 1.00 92.50 89 THR A C 1
ATOM 618 O O . THR A 1 89 ? 10.040 -3.133 -15.364 1.00 92.50 89 THR A O 1
ATOM 621 N N . THR A 1 90 ? 12.175 -3.354 -16.034 1.00 93.56 90 THR A N 1
ATOM 622 C CA . THR A 1 90 ? 12.493 -4.451 -15.122 1.00 93.56 90 THR A CA 1
ATOM 623 C C . THR A 1 90 ? 12.989 -3.893 -13.795 1.00 93.56 90 THR A C 1
ATOM 625 O O . THR A 1 90 ? 14.016 -3.217 -13.738 1.00 93.56 90 THR A O 1
ATOM 628 N N . LEU A 1 91 ? 12.284 -4.229 -12.722 1.00 92.25 91 LEU A N 1
ATOM 629 C CA . LEU A 1 91 ? 12.647 -3.923 -11.349 1.00 92.25 91 LEU A CA 1
ATOM 630 C C . LEU A 1 91 ? 13.223 -5.182 -10.695 1.00 92.25 91 LEU A C 1
ATOM 632 O O . LEU A 1 91 ? 12.540 -6.196 -10.564 1.00 92.25 91 LEU A O 1
ATOM 636 N N . ASN A 1 92 ? 14.492 -5.119 -10.298 1.00 93.81 92 ASN A N 1
ATOM 637 C CA . ASN A 1 92 ? 15.180 -6.226 -9.637 1.00 93.81 92 ASN A CA 1
ATOM 638 C C . ASN A 1 92 ? 15.035 -6.101 -8.114 1.00 93.81 92 ASN A C 1
ATOM 640 O O . ASN A 1 92 ? 15.442 -5.096 -7.530 1.00 93.81 92 ASN A O 1
ATOM 644 N N . THR A 1 93 ? 14.488 -7.131 -7.475 1.00 92.44 93 THR A N 1
ATOM 645 C CA . THR A 1 93 ? 14.284 -7.202 -6.021 1.00 92.44 93 THR A CA 1
ATOM 646 C C . THR A 1 93 ? 14.913 -8.475 -5.448 1.00 92.44 93 THR A C 1
ATOM 648 O O . THR A 1 93 ? 15.182 -9.429 -6.183 1.00 92.44 93 THR A O 1
ATOM 651 N N . PRO A 1 94 ? 15.080 -8.575 -4.119 1.00 94.94 94 PRO A N 1
ATOM 652 C CA . PRO A 1 94 ? 15.451 -9.831 -3.469 1.00 94.94 94 PRO A CA 1
ATOM 653 C C . PRO A 1 94 ? 14.511 -11.014 -3.769 1.00 94.94 94 PRO A C 1
ATOM 655 O O . PRO A 1 94 ? 14.951 -12.162 -3.688 1.00 94.94 94 PRO A O 1
ATOM 658 N N . ALA A 1 95 ? 13.241 -10.756 -4.103 1.00 92.06 95 ALA A N 1
ATOM 659 C CA . ALA A 1 95 ? 12.262 -11.779 -4.470 1.00 92.06 95 ALA A CA 1
ATOM 660 C C . ALA A 1 95 ? 12.340 -12.205 -5.951 1.00 92.06 95 ALA A C 1
ATOM 662 O O . ALA A 1 95 ? 11.817 -13.262 -6.307 1.00 92.06 95 ALA A O 1
ATOM 663 N N . GLY A 1 96 ? 13.028 -11.431 -6.796 1.00 92.38 96 GLY A N 1
ATOM 664 C CA . GLY A 1 96 ? 13.184 -11.684 -8.227 1.00 92.38 96 GLY A CA 1
ATOM 665 C C . GLY A 1 96 ? 13.075 -10.420 -9.078 1.00 92.38 96 GLY A C 1
ATOM 666 O O . GLY A 1 96 ? 12.963 -9.306 -8.562 1.00 92.38 96 GLY A O 1
ATOM 667 N N . ASP A 1 97 ? 13.101 -10.626 -10.393 1.00 93.25 97 ASP A N 1
ATOM 668 C CA . ASP A 1 97 ? 12.902 -9.587 -11.402 1.00 93.25 97 ASP A CA 1
ATOM 669 C C . ASP A 1 97 ? 11.408 -9.459 -11.746 1.00 93.25 97 ASP A C 1
ATOM 671 O O . ASP A 1 97 ? 10.759 -10.460 -12.063 1.00 93.25 97 ASP A O 1
ATOM 675 N N . PHE A 1 98 ? 10.880 -8.235 -11.728 1.00 92.56 98 PHE A N 1
ATOM 676 C CA . PHE A 1 98 ? 9.474 -7.926 -12.005 1.00 92.56 98 PHE A CA 1
ATOM 677 C C . PHE A 1 98 ? 9.349 -6.882 -13.118 1.00 92.56 98 PHE A C 1
ATOM 679 O O . PHE A 1 98 ? 10.083 -5.897 -13.130 1.00 92.56 98 PHE A O 1
ATOM 686 N N . GLU A 1 99 ? 8.420 -7.074 -14.056 1.00 92.12 99 GLU A N 1
ATOM 687 C CA . GLU A 1 99 ? 8.108 -6.069 -15.079 1.00 92.12 99 GLU A CA 1
ATOM 688 C C . GLU A 1 99 ? 7.002 -5.142 -14.577 1.00 92.12 99 GLU A C 1
ATOM 690 O O . GLU A 1 99 ? 5.873 -5.572 -14.346 1.00 92.12 99 GLU A O 1
ATOM 695 N N . VAL A 1 100 ? 7.324 -3.861 -14.418 1.00 91.69 100 VAL A N 1
ATOM 696 C CA . VAL A 1 100 ? 6.396 -2.839 -13.923 1.00 91.69 100 VAL A CA 1
ATOM 697 C C . VAL A 1 100 ? 6.342 -1.647 -14.874 1.00 91.69 100 VAL A C 1
ATOM 699 O O . VAL A 1 100 ? 7.302 -1.416 -15.612 1.00 91.69 100 VAL A O 1
ATOM 702 N N . PRO A 1 101 ? 5.257 -0.853 -14.877 1.00 91.00 101 PRO A N 1
ATOM 703 C CA . PRO A 1 101 ? 5.238 0.413 -15.605 1.00 91.00 101 PRO A CA 1
ATOM 704 C C . PRO A 1 101 ? 6.427 1.297 -15.201 1.00 91.00 101 PRO A C 1
ATOM 706 O O . PRO A 1 101 ? 6.725 1.419 -14.012 1.00 91.00 101 PRO A O 1
ATOM 709 N N . ALA A 1 102 ? 7.091 1.946 -16.161 1.00 91.56 102 ALA A N 1
ATOM 710 C CA . ALA A 1 102 ? 8.240 2.815 -15.886 1.00 91.56 102 ALA A CA 1
ATOM 711 C C . ALA A 1 102 ? 7.897 3.930 -14.884 1.00 91.56 102 ALA A C 1
ATOM 713 O O . ALA A 1 102 ? 8.679 4.209 -13.978 1.00 91.56 102 ALA A O 1
ATOM 714 N N . ALA A 1 103 ? 6.688 4.492 -14.982 1.00 91.00 103 ALA A N 1
ATOM 715 C CA . ALA A 1 103 ? 6.181 5.469 -14.021 1.00 91.00 103 ALA A CA 1
ATOM 716 C C . ALA A 1 103 ? 6.108 4.902 -12.592 1.00 91.00 103 ALA A C 1
ATOM 718 O O . ALA A 1 103 ? 6.483 5.584 -11.639 1.00 91.00 103 ALA A O 1
ATOM 719 N N . PHE A 1 104 ? 5.703 3.637 -12.442 1.00 93.38 104 PHE A N 1
ATOM 720 C CA . PHE A 1 104 ? 5.663 2.983 -11.138 1.00 93.38 104 PHE A CA 1
ATOM 721 C C . PHE A 1 104 ? 7.070 2.716 -10.592 1.00 93.38 104 PHE A C 1
ATOM 723 O O . PHE A 1 104 ? 7.320 2.953 -9.414 1.00 93.38 104 PHE A O 1
ATOM 730 N N . ALA A 1 105 ? 8.018 2.303 -11.440 1.00 93.81 105 ALA A N 1
ATOM 731 C CA . ALA A 1 105 ? 9.414 2.161 -11.027 1.00 93.81 105 ALA A CA 1
ATOM 732 C C . ALA A 1 105 ? 10.005 3.489 -10.525 1.00 93.81 105 ALA A C 1
ATOM 734 O O . ALA A 1 105 ? 10.646 3.513 -9.478 1.00 93.81 105 ALA A O 1
ATOM 735 N N . THR A 1 106 ? 9.732 4.605 -11.206 1.00 94.31 106 THR A N 1
ATOM 736 C CA . THR A 1 106 ? 10.142 5.938 -10.735 1.00 94.31 106 THR A CA 1
ATOM 737 C C . THR A 1 106 ? 9.482 6.308 -9.404 1.00 94.31 106 THR A C 1
ATOM 739 O O . THR A 1 106 ? 10.154 6.826 -8.511 1.00 94.31 106 THR A O 1
ATOM 742 N N . ALA A 1 107 ? 8.188 6.017 -9.232 1.00 95.00 107 ALA A N 1
ATOM 743 C CA . ALA A 1 107 ? 7.490 6.259 -7.967 1.00 95.00 107 ALA A CA 1
ATOM 744 C C . ALA A 1 107 ? 8.111 5.453 -6.811 1.00 95.00 107 ALA A C 1
ATOM 746 O O . ALA A 1 107 ? 8.314 5.976 -5.714 1.00 95.00 107 ALA A O 1
ATOM 747 N N . ILE A 1 108 ? 8.490 4.201 -7.080 1.00 95.81 108 ILE A N 1
ATOM 748 C CA . ILE A 1 108 ? 9.211 3.345 -6.138 1.00 95.81 108 ILE A CA 1
ATOM 749 C C . ILE A 1 108 ? 10.565 3.952 -5.761 1.00 95.81 108 ILE A C 1
ATOM 751 O O . ILE A 1 108 ? 10.860 4.079 -4.573 1.00 95.81 108 ILE A O 1
ATOM 755 N N . GLU A 1 109 ? 11.385 4.345 -6.740 1.00 95.06 109 GLU A N 1
ATOM 756 C CA . GLU A 1 109 ? 12.701 4.951 -6.493 1.00 95.06 109 GLU A CA 1
ATOM 757 C C . GLU A 1 109 ? 12.594 6.203 -5.613 1.00 95.06 109 GLU A C 1
ATOM 759 O O . GLU A 1 109 ? 13.412 6.400 -4.711 1.00 95.06 109 GLU A O 1
ATOM 764 N N . GLY A 1 110 ? 11.539 7.002 -5.808 1.00 96.19 110 GLY A N 1
ATOM 765 C CA . GLY A 1 110 ? 11.232 8.161 -4.970 1.00 96.19 110 GLY A CA 1
ATOM 766 C C . GLY A 1 110 ? 10.973 7.822 -3.496 1.00 96.19 110 GLY A C 1
ATOM 767 O O . GLY A 1 110 ? 11.174 8.676 -2.631 1.00 96.19 110 GLY A O 1
ATOM 768 N N . LYS A 1 111 ? 10.576 6.581 -3.188 1.00 96.50 111 LYS A N 1
ATOM 769 C CA . LYS A 1 111 ? 10.289 6.106 -1.827 1.00 96.50 111 LYS A CA 1
ATOM 770 C C . LYS A 1 111 ? 11.427 5.346 -1.163 1.00 96.50 111 LYS A C 1
ATOM 772 O O . LYS A 1 111 ? 11.460 5.297 0.065 1.00 96.50 111 LYS A O 1
ATOM 777 N N . VAL A 1 112 ? 12.404 4.840 -1.916 1.00 95.69 112 VAL A N 1
ATOM 778 C CA . VAL A 1 112 ? 13.496 4.016 -1.361 1.00 95.69 112 VAL A CA 1
ATOM 779 C C . VAL A 1 112 ? 14.280 4.727 -0.251 1.00 95.69 112 VAL A C 1
ATOM 781 O O . VAL A 1 112 ? 14.648 4.110 0.747 1.00 95.69 112 VAL A O 1
ATOM 784 N N . ALA A 1 113 ? 14.502 6.038 -0.368 1.00 96.75 113 ALA A N 1
ATOM 785 C CA . ALA A 1 113 ? 15.215 6.802 0.660 1.00 96.75 113 ALA A CA 1
ATOM 786 C C . ALA A 1 113 ? 14.453 6.897 1.999 1.00 96.75 113 ALA A C 1
ATOM 788 O O . ALA A 1 113 ? 15.077 7.068 3.046 1.00 96.75 113 ALA A O 1
ATOM 789 N N . GLU A 1 114 ? 13.121 6.807 1.965 1.00 96.75 114 GLU A N 1
ATOM 790 C CA . GLU A 1 114 ? 12.234 6.948 3.125 1.00 96.75 114 GLU A CA 1
ATOM 791 C C . GLU A 1 114 ? 11.850 5.580 3.709 1.00 96.75 114 GLU A C 1
ATOM 793 O O . GLU A 1 114 ? 11.874 5.392 4.925 1.00 96.75 114 GLU A O 1
ATOM 798 N N . TRP A 1 115 ? 11.503 4.623 2.845 1.00 97.75 115 TRP A N 1
ATOM 799 C CA . TRP A 1 115 ? 10.906 3.332 3.216 1.00 97.75 115 TRP A CA 1
ATOM 800 C C . TRP A 1 115 ? 11.893 2.155 3.112 1.00 97.75 115 TRP A C 1
ATOM 802 O O . TRP A 1 115 ? 11.617 1.036 3.555 1.00 97.75 115 TRP A O 1
ATOM 812 N N . GLY A 1 116 ? 13.090 2.418 2.586 1.00 96.62 116 GLY A N 1
ATOM 813 C CA . GLY A 1 116 ? 14.144 1.435 2.354 1.00 96.62 116 GLY A CA 1
ATOM 814 C C . GLY A 1 116 ? 13.979 0.688 1.032 1.00 96.62 116 GLY A C 1
ATOM 815 O O . GLY A 1 116 ? 13.207 1.083 0.167 1.00 96.62 116 GLY A O 1
ATOM 816 N N . ASP A 1 117 ? 14.734 -0.391 0.849 1.00 96.62 117 ASP A N 1
ATOM 817 C CA . ASP A 1 117 ? 14.737 -1.126 -0.418 1.00 96.62 117 ASP A CA 1
ATOM 818 C C . ASP A 1 117 ? 13.405 -1.849 -0.668 1.00 96.62 117 ASP A C 1
ATOM 820 O O . ASP A 1 117 ? 12.749 -2.313 0.271 1.00 96.62 117 ASP A O 1
ATOM 824 N N . VAL A 1 118 ? 13.036 -2.013 -1.942 1.00 97.25 118 VAL A N 1
ATOM 825 C CA . VAL A 1 118 ? 11.919 -2.887 -2.325 1.00 97.25 118 VAL A CA 1
ATOM 826 C C . VAL A 1 118 ? 12.322 -4.342 -2.148 1.00 97.25 118 VAL A C 1
ATOM 828 O O . VAL A 1 118 ? 13.326 -4.804 -2.693 1.00 97.25 118 VAL A O 1
ATOM 831 N N . VAL A 1 119 ? 11.518 -5.075 -1.385 1.00 97.38 119 VAL A N 1
ATOM 832 C CA . VAL A 1 119 ? 11.755 -6.483 -1.052 1.00 97.38 119 VAL A CA 1
ATOM 833 C C . VAL A 1 119 ? 10.934 -7.435 -1.911 1.00 97.38 119 VAL A C 1
ATOM 835 O O . VAL A 1 119 ? 11.369 -8.565 -2.129 1.00 97.38 119 VAL A O 1
ATOM 838 N N . ASN A 1 120 ? 9.780 -6.988 -2.406 1.00 96.19 120 ASN A N 1
ATOM 839 C CA . ASN A 1 120 ? 8.891 -7.775 -3.248 1.00 96.19 120 ASN A CA 1
ATOM 840 C C . ASN A 1 120 ? 8.026 -6.864 -4.126 1.00 96.19 120 ASN A C 1
ATOM 842 O O . ASN A 1 120 ? 7.731 -5.734 -3.742 1.00 96.19 120 ASN A O 1
ATOM 846 N N . VAL A 1 121 ? 7.582 -7.371 -5.273 1.00 96.19 121 VAL A N 1
ATOM 847 C CA . VAL A 1 121 ? 6.519 -6.753 -6.069 1.00 96.19 121 VAL A CA 1
ATOM 848 C C . VAL A 1 121 ? 5.483 -7.825 -6.375 1.00 96.19 121 VAL A C 1
ATOM 850 O O . VAL A 1 121 ? 5.831 -8.924 -6.795 1.00 96.19 121 VAL A O 1
ATOM 853 N N . ASP A 1 122 ? 4.216 -7.517 -6.143 1.00 93.69 122 ASP A N 1
ATOM 854 C CA . ASP A 1 122 ? 3.093 -8.323 -6.605 1.00 93.69 122 ASP A CA 1
ATOM 855 C C . ASP A 1 122 ? 2.476 -7.643 -7.828 1.00 93.69 122 ASP A C 1
ATOM 857 O O . ASP A 1 122 ? 2.261 -6.431 -7.827 1.00 93.69 122 ASP A O 1
ATOM 861 N N . THR A 1 123 ? 2.239 -8.392 -8.899 1.00 91.31 123 THR A N 1
ATOM 862 C CA . THR A 1 123 ? 1.691 -7.868 -10.152 1.00 91.31 123 THR A CA 1
ATOM 863 C C . THR A 1 123 ? 0.544 -8.752 -10.595 1.00 91.31 123 THR A C 1
ATOM 865 O O . THR A 1 123 ? 0.704 -9.951 -10.816 1.00 91.31 123 THR A O 1
ATOM 868 N N . THR A 1 124 ? -0.615 -8.126 -10.758 1.00 90.75 124 THR A N 1
ATOM 869 C CA . THR A 1 124 ? -1.872 -8.763 -11.146 1.00 90.75 124 THR A CA 1
ATOM 870 C C . THR A 1 124 ? -2.493 -8.015 -12.324 1.00 90.75 124 THR A C 1
ATOM 872 O O . THR A 1 124 ? -2.007 -6.963 -12.743 1.00 90.75 124 THR A O 1
ATOM 875 N N . ASP A 1 125 ? -3.618 -8.517 -12.831 1.00 90.31 125 ASP A N 1
ATOM 876 C CA . ASP A 1 125 ? -4.391 -7.818 -13.863 1.00 90.31 125 ASP A CA 1
ATOM 877 C C . ASP A 1 125 ? -4.963 -6.470 -13.370 1.00 90.31 125 ASP A C 1
ATOM 879 O O . ASP A 1 125 ? -5.260 -5.599 -14.187 1.00 90.31 125 ASP A O 1
ATOM 883 N N . LEU A 1 126 ? -5.092 -6.277 -12.049 1.00 89.94 126 LEU A N 1
ATOM 884 C CA . LEU A 1 126 ? -5.601 -5.044 -11.434 1.00 89.94 126 LEU A CA 1
ATOM 885 C C . LEU A 1 126 ? -4.523 -3.958 -11.289 1.00 89.94 126 LEU A C 1
ATOM 887 O O . LEU A 1 126 ? -4.845 -2.779 -11.130 1.00 89.94 126 LEU A O 1
ATOM 891 N N . GLY A 1 127 ? -3.246 -4.337 -11.336 1.00 91.69 127 GLY A N 1
ATOM 892 C CA . GLY A 1 127 ? -2.119 -3.442 -11.101 1.00 91.69 127 GLY A CA 1
ATOM 893 C C . GLY A 1 127 ? -0.981 -4.111 -10.341 1.00 91.69 127 GLY A C 1
ATOM 894 O O . GLY A 1 127 ? -0.938 -5.336 -10.196 1.00 91.69 127 GLY A O 1
ATOM 895 N N . SER A 1 128 ? -0.064 -3.286 -9.846 1.00 94.12 128 SER A N 1
ATOM 896 C CA . SER A 1 128 ? 1.141 -3.735 -9.149 1.00 94.12 128 SER A CA 1
ATOM 897 C C . SER A 1 128 ? 1.243 -3.129 -7.755 1.00 94.12 128 SER A C 1
ATOM 899 O O . SER A 1 128 ? 0.860 -1.982 -7.547 1.00 94.12 128 SER A O 1
ATOM 901 N N . VAL A 1 129 ? 1.794 -3.875 -6.802 1.00 96.94 129 VAL A N 1
ATOM 902 C CA . VAL A 1 129 ? 2.057 -3.414 -5.435 1.00 96.94 129 VAL A CA 1
ATOM 903 C C . VAL A 1 129 ? 3.493 -3.756 -5.065 1.00 96.94 129 VAL A C 1
ATOM 905 O O . VAL A 1 129 ? 3.891 -4.916 -5.106 1.00 96.94 129 VAL A O 1
ATOM 908 N N . ALA A 1 130 ? 4.280 -2.746 -4.713 1.00 97.38 130 ALA A N 1
ATOM 909 C CA . ALA A 1 130 ? 5.655 -2.904 -4.263 1.00 97.38 130 ALA A CA 1
ATOM 910 C C . ALA A 1 130 ? 5.704 -2.877 -2.739 1.00 97.38 130 ALA A C 1
ATOM 912 O O . ALA A 1 130 ? 5.162 -1.964 -2.122 1.00 97.38 130 ALA A O 1
ATOM 913 N N . GLU A 1 131 ? 6.369 -3.859 -2.144 1.00 97.94 131 GLU A N 1
ATOM 914 C CA . GLU A 1 131 ? 6.609 -3.943 -0.708 1.00 97.94 131 GLU A CA 1
ATOM 915 C C . GLU A 1 131 ? 8.021 -3.467 -0.382 1.00 97.94 131 GLU A C 1
ATOM 917 O O . GLU A 1 131 ? 9.000 -3.927 -0.976 1.00 97.94 131 GLU A O 1
ATOM 922 N N . PHE A 1 132 ? 8.122 -2.582 0.603 1.00 98.31 132 PHE A N 1
ATOM 923 C CA . PHE A 1 132 ? 9.371 -2.000 1.066 1.00 98.31 132 PHE A CA 1
ATOM 924 C C . PHE A 1 132 ? 9.862 -2.687 2.339 1.00 98.31 132 PHE A C 1
ATOM 926 O O . PHE A 1 132 ? 9.110 -3.311 3.087 1.00 98.31 132 PHE A O 1
ATOM 933 N N . SER A 1 133 ? 11.160 -2.567 2.609 1.00 97.38 133 SER A N 1
ATOM 934 C CA . SER A 1 133 ? 11.814 -3.223 3.747 1.00 97.38 133 SER A CA 1
ATOM 935 C C . SER A 1 133 ? 11.273 -2.809 5.123 1.00 97.38 133 SER A C 1
ATOM 937 O O . SER A 1 133 ? 11.413 -3.569 6.083 1.00 97.38 133 SER A O 1
ATOM 939 N N . ASN A 1 134 ? 10.653 -1.629 5.232 1.00 97.06 134 ASN A N 1
ATOM 940 C CA . ASN A 1 134 ? 10.002 -1.163 6.456 1.00 97.06 134 ASN A CA 1
ATOM 941 C C . ASN A 1 134 ? 8.594 -1.760 6.673 1.00 97.06 134 ASN A C 1
ATOM 943 O O . ASN A 1 134 ? 8.039 -1.589 7.758 1.00 97.06 134 ASN A O 1
ATOM 947 N N . GLY A 1 135 ? 8.051 -2.479 5.686 1.00 97.06 135 GLY A N 1
ATOM 948 C CA . GLY A 1 135 ? 6.712 -3.068 5.703 1.00 97.06 135 GLY A CA 1
ATOM 949 C C . GLY A 1 135 ? 5.624 -2.207 5.058 1.00 97.06 135 GLY A C 1
ATOM 950 O O . GLY A 1 135 ? 4.505 -2.693 4.908 1.00 97.06 135 GLY A O 1
ATOM 951 N N . ASP A 1 136 ? 5.932 -0.973 4.653 1.00 98.12 136 ASP A N 1
ATOM 952 C CA . ASP A 1 136 ? 5.017 -0.149 3.866 1.00 98.12 136 ASP A CA 1
ATOM 953 C C . ASP A 1 136 ? 4.975 -0.639 2.416 1.00 98.12 136 ASP A C 1
ATOM 955 O O . ASP A 1 136 ? 5.881 -1.323 1.924 1.00 98.12 136 ASP A O 1
ATOM 959 N N . MET A 1 137 ? 3.897 -0.298 1.719 1.00 98.25 137 MET A N 1
ATOM 960 C CA . MET A 1 137 ? 3.657 -0.709 0.344 1.00 98.25 137 MET A CA 1
ATOM 961 C C . MET A 1 137 ? 3.219 0.479 -0.505 1.00 98.25 137 MET A C 1
ATOM 963 O O . MET A 1 137 ? 2.553 1.402 -0.035 1.00 98.25 137 MET A O 1
ATOM 967 N N . LEU A 1 138 ? 3.581 0.443 -1.783 1.00 97.88 138 LEU A N 1
ATOM 968 C CA . LEU A 1 138 ? 3.125 1.403 -2.779 1.00 97.88 138 LEU A CA 1
ATOM 969 C C . LEU A 1 138 ? 2.346 0.652 -3.852 1.00 97.88 138 LEU A C 1
ATOM 971 O O . LEU A 1 138 ? 2.895 -0.232 -4.505 1.00 97.88 138 LEU A O 1
ATOM 975 N N . ALA A 1 139 ? 1.073 0.986 -4.015 1.00 97.00 139 ALA A N 1
ATOM 976 C CA . ALA A 1 139 ? 0.199 0.388 -5.008 1.00 97.00 139 ALA A CA 1
ATOM 977 C C . ALA A 1 139 ? 0.104 1.265 -6.256 1.00 97.00 139 ALA A C 1
ATOM 979 O O . ALA A 1 139 ? 0.074 2.487 -6.169 1.00 97.00 139 ALA A O 1
ATOM 980 N N . TRP A 1 140 ? 0.000 0.628 -7.413 1.00 94.25 140 TRP A N 1
ATOM 981 C CA . TRP A 1 140 ? -0.242 1.250 -8.704 1.00 94.25 140 TRP A CA 1
ATOM 982 C C . TRP A 1 140 ? -1.351 0.475 -9.401 1.00 94.25 140 TRP A C 1
ATOM 984 O O . TRP A 1 140 ? -1.113 -0.580 -9.997 1.00 94.25 140 TRP A O 1
ATOM 994 N N . ALA A 1 141 ? -2.583 0.965 -9.287 1.00 89.88 141 ALA A N 1
ATOM 995 C CA . ALA A 1 141 ? -3.711 0.366 -9.986 1.00 89.88 141 ALA A CA 1
ATOM 996 C C . ALA A 1 141 ? -3.651 0.706 -11.477 1.00 89.88 141 ALA A C 1
ATOM 998 O O . ALA A 1 141 ? -3.321 1.822 -11.870 1.00 89.88 141 ALA A O 1
ATOM 999 N N . LYS A 1 142 ? -3.965 -0.283 -12.315 1.00 83.81 142 LYS A N 1
ATOM 1000 C CA . LYS A 1 142 ? -3.839 -0.179 -13.771 1.00 83.81 142 LYS A CA 1
ATOM 1001 C C . LYS A 1 142 ? -4.706 0.932 -14.362 1.00 83.81 142 LYS A C 1
ATOM 1003 O O . LYS A 1 142 ? -4.271 1.583 -15.306 1.00 83.81 142 LYS A O 1
ATOM 1008 N N . ASP A 1 143 ? -5.879 1.151 -13.776 1.00 77.31 143 ASP A N 1
ATOM 1009 C CA . ASP A 1 143 ? -6.866 2.137 -14.222 1.00 77.31 143 ASP A CA 1
AT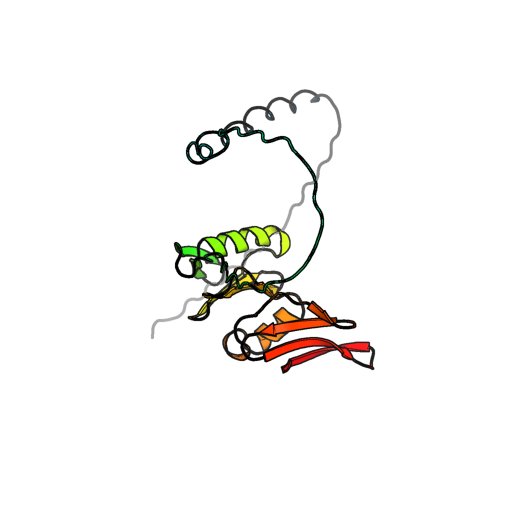OM 1010 C C . ASP A 1 143 ? -6.959 3.359 -13.285 1.00 77.31 143 ASP A C 1
ATOM 1012 O O . ASP A 1 143 ? -7.838 4.202 -13.453 1.00 77.31 143 ASP A O 1
ATOM 1016 N N . ALA A 1 144 ? -6.086 3.458 -12.273 1.00 68.12 144 ALA A N 1
ATOM 1017 C CA . ALA A 1 144 ? -6.119 4.549 -11.303 1.00 68.12 144 ALA A CA 1
ATOM 1018 C C . ALA A 1 144 ? -5.131 5.659 -11.654 1.00 68.12 144 ALA A C 1
ATOM 1020 O O . ALA A 1 144 ? -4.073 5.427 -12.242 1.00 68.12 144 ALA A O 1
ATOM 1021 N N . ALA A 1 145 ? -5.465 6.874 -11.222 1.00 65.31 145 ALA A N 1
ATOM 1022 C CA . ALA A 1 145 ? -4.615 8.031 -11.407 1.00 65.31 145 ALA A CA 1
ATOM 1023 C C . ALA A 1 145 ? -3.497 8.094 -10.350 1.00 65.31 145 ALA A C 1
ATOM 1025 O O . ALA A 1 145 ? -3.559 8.897 -9.423 1.00 65.31 145 ALA A O 1
ATOM 1026 N N . GLY A 1 146 ? -2.479 7.245 -10.505 1.00 79.75 146 GLY A N 1
ATOM 1027 C CA . GLY A 1 146 ? -1.214 7.337 -9.772 1.00 79.75 146 GLY A CA 1
ATOM 1028 C C . GLY A 1 146 ? -1.014 6.301 -8.669 1.00 79.75 146 GLY A C 1
ATOM 1029 O O . GLY A 1 146 ? -1.751 5.320 -8.541 1.00 79.75 146 GLY A O 1
ATOM 1030 N N . GLU A 1 147 ? 0.046 6.517 -7.895 1.00 92.31 147 GLU A N 1
ATOM 1031 C CA . GLU A 1 147 ? 0.451 5.659 -6.797 1.00 92.31 147 GLU A CA 1
ATOM 1032 C C . GLU A 1 147 ? -0.366 5.902 -5.523 1.00 92.31 147 GLU A C 1
ATOM 1034 O O . GLU A 1 147 ? -0.668 7.035 -5.143 1.00 92.31 147 GLU A O 1
ATOM 1039 N N . VAL A 1 148 ? -0.691 4.821 -4.819 1.00 96.69 148 VAL A N 1
ATOM 1040 C CA . VAL A 1 148 ? -1.442 4.859 -3.567 1.00 96.69 148 VAL A CA 1
ATOM 1041 C C . VAL A 1 148 ? -0.625 4.182 -2.464 1.00 96.69 148 VAL A C 1
ATOM 1043 O O . VAL A 1 148 ? -0.328 2.990 -2.568 1.00 96.69 148 VAL A O 1
ATOM 1046 N N . PRO A 1 149 ? -0.239 4.909 -1.403 1.00 97.44 149 PRO A N 1
ATOM 1047 C CA . PRO A 1 149 ? 0.501 4.333 -0.291 1.00 97.44 149 PRO A CA 1
ATOM 1048 C C . PRO A 1 149 ? -0.417 3.477 0.593 1.00 97.44 149 PRO A C 1
ATOM 1050 O O . PRO A 1 149 ? -1.548 3.865 0.882 1.00 97.44 149 PRO A O 1
ATOM 1053 N N . ILE A 1 150 ? 0.089 2.341 1.065 1.00 98.06 150 ILE A N 1
ATOM 1054 C CA . ILE A 1 150 ? -0.516 1.519 2.117 1.00 98.06 150 ILE A CA 1
ATOM 1055 C C . ILE A 1 150 ? 0.551 1.401 3.204 1.00 98.06 150 ILE A C 1
ATOM 1057 O O . ILE A 1 150 ? 1.604 0.812 2.960 1.00 98.06 150 ILE A O 1
ATOM 1061 N N . VAL A 1 151 ? 0.330 1.993 4.379 1.00 98.19 151 VAL A N 1
ATOM 1062 C CA . VAL A 1 151 ? 1.396 2.181 5.381 1.00 98.19 151 VAL A CA 1
ATOM 1063 C C . VAL A 1 151 ? 1.041 1.609 6.753 1.00 98.19 151 VAL A C 1
ATOM 1065 O O . VAL A 1 151 ? -0.120 1.346 7.082 1.00 98.19 151 VAL A O 1
ATOM 1068 N N . GLY A 1 152 ? 2.068 1.386 7.571 1.00 97.06 152 GLY A N 1
ATOM 1069 C CA . GLY A 1 152 ? 1.940 1.069 8.989 1.00 97.06 152 GLY A CA 1
ATOM 1070 C C . GLY A 1 152 ? 1.061 -0.150 9.287 1.00 97.06 152 GLY A C 1
ATOM 1071 O O . GLY A 1 152 ? 1.222 -1.231 8.718 1.00 97.06 152 GLY A O 1
ATOM 1072 N N . LYS A 1 153 ? 0.134 -0.002 10.246 1.00 97.25 153 LYS A N 1
ATOM 1073 C CA . LYS A 1 153 ? -0.714 -1.116 10.704 1.00 97.25 153 LYS A CA 1
ATOM 1074 C C . LYS A 1 153 ? -1.789 -1.524 9.705 1.00 97.25 153 LYS A C 1
ATOM 1076 O O . LYS A 1 153 ? -2.199 -2.685 9.723 1.00 97.25 153 LYS A O 1
ATOM 1081 N N . ILE A 1 154 ? -2.197 -0.618 8.821 1.00 98.12 154 ILE A N 1
ATOM 1082 C CA . ILE A 1 154 ? -3.093 -0.956 7.718 1.00 98.12 154 ILE A CA 1
ATOM 1083 C C . ILE A 1 154 ? -2.350 -1.833 6.704 1.00 98.12 154 ILE A C 1
ATOM 1085 O O . ILE A 1 154 ? -2.875 -2.884 6.351 1.00 98.12 154 ILE A O 1
ATOM 1089 N N . ALA A 1 155 ? -1.108 -1.493 6.335 1.00 98.19 155 ALA A N 1
ATOM 1090 C CA . ALA A 1 155 ? -0.282 -2.321 5.446 1.00 98.19 155 ALA A CA 1
ATOM 1091 C C . ALA A 1 155 ? -0.056 -3.736 5.994 1.00 98.19 155 ALA A C 1
ATOM 1093 O O . ALA A 1 155 ? -0.278 -4.727 5.295 1.00 98.19 155 ALA A O 1
ATOM 1094 N N . GLU A 1 156 ? 0.322 -3.834 7.273 1.00 97.88 156 GLU A N 1
ATOM 1095 C CA . GLU A 1 156 ? 0.503 -5.118 7.959 1.00 97.88 156 GLU A CA 1
ATOM 1096 C C . GLU A 1 156 ? -0.786 -5.954 7.938 1.00 97.88 156 GLU A C 1
ATOM 1098 O O . GLU A 1 156 ? -0.743 -7.149 7.648 1.00 97.88 156 GLU A O 1
ATOM 1103 N N . THR A 1 157 ? -1.937 -5.333 8.215 1.00 98.06 157 THR A N 1
ATOM 1104 C CA . THR A 1 157 ? -3.239 -6.018 8.223 1.00 98.06 157 THR A CA 1
ATOM 1105 C C . THR A 1 157 ? -3.632 -6.469 6.822 1.00 98.06 157 THR A C 1
ATOM 1107 O O . THR A 1 157 ? -3.908 -7.647 6.626 1.00 98.06 157 THR A O 1
ATOM 1110 N N . TRP A 1 158 ? -3.587 -5.572 5.837 1.00 98.12 158 TRP A N 1
ATOM 1111 C CA . TRP A 1 158 ? -3.963 -5.858 4.453 1.00 98.12 158 TRP A CA 1
ATOM 1112 C C . TRP A 1 158 ? -3.182 -7.047 3.887 1.00 98.12 158 TRP A C 1
ATOM 1114 O O . TRP A 1 158 ? -3.772 -7.990 3.362 1.00 98.12 158 TRP A O 1
ATOM 1124 N N . LYS A 1 159 ? -1.859 -7.068 4.086 1.00 96.88 159 LYS A N 1
ATOM 1125 C CA . LYS A 1 159 ? -1.018 -8.190 3.656 1.00 96.88 159 LYS A CA 1
ATOM 1126 C C . LYS A 1 159 ? -1.337 -9.492 4.395 1.00 96.88 159 LYS A C 1
ATOM 1128 O O . LYS A 1 159 ? -1.332 -10.551 3.772 1.00 96.88 159 LYS A O 1
ATOM 1133 N N . ASN A 1 160 ? -1.618 -9.437 5.697 1.00 96.75 160 ASN A N 1
ATOM 1134 C CA . ASN A 1 160 ? -1.965 -10.629 6.477 1.00 96.75 160 ASN A CA 1
ATOM 1135 C C . ASN A 1 160 ? -3.320 -11.236 6.078 1.00 96.75 160 ASN A C 1
ATOM 1137 O O . ASN A 1 160 ? -3.487 -12.449 6.192 1.00 96.75 160 ASN A O 1
ATOM 1141 N N . GLU A 1 161 ? -4.251 -10.418 5.586 1.00 96.50 161 GLU A N 1
ATOM 1142 C CA . GLU A 1 161 ? -5.572 -10.863 5.124 1.00 96.50 161 GLU A CA 1
ATOM 1143 C C . GLU A 1 161 ? -5.566 -11.427 3.695 1.00 96.50 161 GLU A C 1
ATOM 1145 O O . GLU A 1 161 ? -6.551 -12.020 3.271 1.00 96.50 161 GLU A O 1
ATOM 1150 N N . GLY A 1 162 ? -4.452 -11.308 2.963 1.00 94.94 162 GLY A N 1
ATOM 1151 C CA . GLY A 1 162 ? -4.312 -11.815 1.590 1.00 94.94 162 GLY A CA 1
ATOM 1152 C C . GLY A 1 162 ? -4.136 -10.729 0.527 1.00 94.94 162 GLY A C 1
ATOM 1153 O O . GLY A 1 162 ? -4.044 -11.044 -0.656 1.00 94.94 162 GLY A O 1
ATOM 1154 N N . GLY A 1 163 ? -4.046 -9.461 0.932 1.00 95.62 163 GLY A N 1
ATOM 1155 C CA . GLY A 1 163 ? -3.703 -8.347 0.057 1.00 95.62 163 GLY A CA 1
ATOM 1156 C C . GLY A 1 163 ? -4.702 -8.144 -1.081 1.00 95.62 163 GLY A C 1
ATOM 1157 O O . GLY A 1 163 ? -5.912 -8.063 -0.853 1.00 95.62 163 GLY A O 1
ATOM 1158 N N . ILE A 1 164 ? -4.181 -8.076 -2.312 1.00 94.50 164 ILE A N 1
ATOM 1159 C CA . ILE A 1 164 ? -4.966 -7.814 -3.528 1.00 94.50 164 ILE A CA 1
ATOM 1160 C C . ILE A 1 164 ? -6.074 -8.860 -3.699 1.00 94.50 164 ILE A C 1
ATOM 1162 O O . ILE A 1 164 ? -7.177 -8.503 -4.086 1.00 94.50 164 ILE A O 1
ATOM 1166 N N . GLU A 1 165 ? -5.815 -10.133 -3.384 1.00 93.88 165 GLU A N 1
ATOM 1167 C CA . GLU A 1 165 ? -6.796 -11.211 -3.585 1.00 93.88 165 GLU A CA 1
ATOM 1168 C C . GLU A 1 165 ? -7.958 -11.189 -2.579 1.00 93.88 165 GLU A C 1
ATOM 1170 O O . GLU A 1 165 ? -8.974 -11.842 -2.815 1.00 93.88 165 GLU A O 1
ATOM 1175 N N . ALA A 1 166 ? -7.802 -10.496 -1.446 1.00 95.19 166 ALA A N 1
ATOM 1176 C CA . ALA A 1 166 ? -8.783 -10.501 -0.361 1.00 95.19 166 ALA A CA 1
ATOM 1177 C C . ALA A 1 166 ? -9.587 -9.202 -0.262 1.00 95.19 166 ALA A C 1
ATOM 1179 O O . ALA A 1 166 ? -10.791 -9.248 -0.026 1.00 95.19 166 ALA A O 1
ATOM 1180 N N . LEU A 1 167 ? -8.917 -8.055 -0.402 1.00 96.00 167 LEU A N 1
ATOM 1181 C CA . LEU A 1 167 ? -9.529 -6.728 -0.261 1.00 96.00 167 LEU A CA 1
ATOM 1182 C C . LEU A 1 167 ? -9.403 -5.880 -1.533 1.00 96.00 167 LEU A C 1
ATOM 1184 O O . LEU A 1 167 ? -9.973 -4.791 -1.606 1.00 96.00 167 LEU A O 1
ATOM 1188 N N . GLY A 1 168 ? -8.683 -6.363 -2.546 1.00 94.81 168 GLY A N 1
ATOM 1189 C CA . GLY A 1 168 ? -8.447 -5.632 -3.783 1.00 94.81 168 GLY A CA 1
ATOM 1190 C C . GLY A 1 168 ? -7.391 -4.532 -3.661 1.00 94.81 168 GLY A C 1
ATOM 1191 O O . GLY A 1 168 ? -6.661 -4.413 -2.671 1.00 94.81 168 GLY A O 1
ATOM 1192 N N . MET A 1 169 ? -7.305 -3.720 -4.717 1.00 95.56 169 MET A N 1
ATOM 1193 C CA . MET A 1 169 ? -6.417 -2.555 -4.779 1.00 95.56 169 MET A CA 1
ATOM 1194 C C . MET A 1 169 ? -6.935 -1.424 -3.878 1.00 95.56 169 MET A C 1
ATOM 1196 O O . MET A 1 169 ? -8.152 -1.247 -3.780 1.00 95.56 169 MET A O 1
ATOM 1200 N N . PRO A 1 170 ? -6.053 -0.624 -3.253 1.00 96.12 170 PRO A N 1
ATOM 1201 C CA . PRO A 1 170 ? -6.482 0.551 -2.504 1.00 96.12 170 PRO A CA 1
ATOM 1202 C C . PRO A 1 170 ? -7.096 1.592 -3.447 1.00 96.12 170 PRO A C 1
ATOM 1204 O O . PRO A 1 170 ? -6.614 1.798 -4.562 1.00 96.12 170 PRO A O 1
ATOM 1207 N N . THR A 1 171 ? -8.146 2.276 -2.996 1.00 94.44 171 THR A N 1
ATOM 1208 C CA . THR A 1 171 ? -8.823 3.323 -3.785 1.00 94.44 171 THR A CA 1
ATOM 1209 C C . THR A 1 171 ? -8.299 4.726 -3.479 1.00 94.44 171 THR A C 1
ATOM 1211 O O . THR A 1 171 ? -8.668 5.687 -4.148 1.00 94.44 171 THR A O 1
ATOM 1214 N N . GLY A 1 172 ? -7.452 4.857 -2.458 1.00 94.56 172 GLY A N 1
ATOM 1215 C CA . GLY A 1 172 ? -6.824 6.105 -2.040 1.00 94.56 172 GLY A CA 1
ATOM 1216 C C . GLY A 1 172 ? -5.913 5.906 -0.824 1.00 94.56 172 GLY A C 1
ATOM 1217 O O . GLY A 1 172 ? -5.878 4.806 -0.262 1.00 94.56 172 GLY A O 1
ATOM 1218 N N . PRO A 1 173 ? -5.138 6.935 -0.434 1.00 96.00 173 PRO A N 1
ATOM 1219 C CA . PRO A 1 173 ? -4.305 6.885 0.766 1.00 96.00 173 PRO A CA 1
ATOM 1220 C C . PRO A 1 173 ? -5.161 6.774 2.035 1.00 96.00 173 PRO A C 1
ATOM 1222 O O . PRO A 1 173 ? -6.343 7.124 2.031 1.00 96.00 173 PRO A O 1
ATOM 1225 N N . GLU A 1 174 ? -4.551 6.330 3.137 1.00 96.69 174 GLU A N 1
ATOM 1226 C CA . GLU A 1 174 ? -5.218 6.336 4.441 1.00 96.69 174 GLU A CA 1
ATOM 1227 C C . GLU A 1 174 ? -5.647 7.752 4.864 1.00 96.69 174 GLU A C 1
ATOM 1229 O O . GLU A 1 174 ? -4.983 8.755 4.587 1.00 96.69 174 GLU A O 1
ATOM 1234 N N . THR A 1 175 ? -6.769 7.831 5.573 1.00 97.25 175 THR A N 1
ATOM 1235 C CA . THR A 1 175 ? -7.311 9.065 6.144 1.00 97.25 175 THR A CA 1
ATOM 1236 C C . THR A 1 175 ? -7.411 8.939 7.656 1.00 97.25 175 THR A C 1
ATOM 1238 O O . THR A 1 175 ? -7.622 7.853 8.196 1.00 97.25 175 THR A O 1
ATOM 1241 N N . THR A 1 176 ? -7.236 10.051 8.369 1.00 96.38 176 THR A N 1
ATOM 1242 C CA . THR A 1 176 ? -7.430 10.069 9.822 1.00 96.38 176 THR A CA 1
ATOM 1243 C C . THR A 1 176 ? -8.916 10.036 10.153 1.00 96.38 176 THR A C 1
ATOM 1245 O O . THR A 1 176 ? -9.665 10.923 9.741 1.00 96.38 176 THR A O 1
ATOM 1248 N N . GLU A 1 177 ? -9.317 9.078 10.984 1.00 93.62 177 GLU A N 1
ATOM 1249 C CA . GLU A 1 177 ? -10.665 8.995 11.538 1.00 93.62 177 GLU A CA 1
ATOM 1250 C C . GLU A 1 177 ? -10.593 8.862 13.060 1.00 93.62 177 GLU A C 1
ATOM 1252 O O . GLU A 1 177 ? -10.035 7.910 13.609 1.00 93.62 177 GLU A O 1
ATOM 1257 N N . GLY A 1 178 ? -11.148 9.848 13.768 1.00 89.62 178 GLY A N 1
ATOM 1258 C CA . GLY A 1 178 ? -11.104 9.886 15.227 1.00 89.62 178 GLY A CA 1
ATOM 1259 C C . GLY A 1 178 ? -9.668 9.856 15.758 1.00 89.62 178 GLY A C 1
ATOM 1260 O O . GLY A 1 178 ? -8.911 10.806 15.572 1.00 89.62 178 GLY A O 1
ATOM 1261 N N . THR A 1 179 ? -9.318 8.781 16.463 1.00 92.88 179 THR A N 1
ATOM 1262 C CA . THR A 1 179 ? -7.977 8.553 17.023 1.00 92.88 179 THR A CA 1
ATOM 1263 C C . THR A 1 179 ? -7.100 7.650 16.162 1.00 92.88 179 THR A C 1
ATOM 1265 O O . THR A 1 179 ? -5.962 7.413 16.547 1.00 92.88 179 THR A O 1
ATOM 1268 N N . GLY A 1 180 ? -7.590 7.147 15.028 1.00 95.62 180 GLY A N 1
ATOM 1269 C CA . GLY A 1 180 ? -6.874 6.191 14.190 1.00 95.62 180 GLY A CA 1
ATOM 1270 C C . GLY A 1 180 ? -6.932 6.519 12.703 1.00 95.62 180 GLY A C 1
ATOM 1271 O O . GLY A 1 180 ? -7.037 7.683 12.310 1.00 95.62 180 GLY A O 1
ATOM 1272 N N . TRP A 1 181 ? -6.846 5.472 11.888 1.00 97.75 181 TRP A N 1
ATOM 1273 C CA . TRP A 1 181 ? -6.731 5.575 10.434 1.00 97.75 181 TRP A CA 1
ATOM 1274 C C . TRP A 1 181 ? -7.690 4.625 9.737 1.00 97.75 181 TRP A C 1
ATOM 1276 O O . TRP A 1 181 ? -7.974 3.545 10.256 1.00 97.75 181 TRP A O 1
ATOM 1286 N N . VAL A 1 182 ? -8.166 5.024 8.563 1.00 97.94 182 VAL A N 1
ATOM 1287 C CA . VAL A 1 182 ? -9.007 4.205 7.688 1.00 97.94 182 VAL A CA 1
ATOM 1288 C C . VAL A 1 182 ? -8.469 4.295 6.273 1.00 97.94 182 VAL A C 1
ATOM 1290 O O . VAL A 1 182 ? -8.153 5.387 5.798 1.00 97.94 182 VAL A O 1
ATOM 1293 N N . GLN A 1 183 ? -8.389 3.156 5.597 1.00 98.50 183 GLN A N 1
ATOM 1294 C CA . GLN A 1 183 ? -8.089 3.091 4.176 1.00 98.50 183 GLN A CA 1
ATOM 1295 C C . GLN A 1 183 ? -9.125 2.230 3.463 1.00 98.50 183 GLN A C 1
ATOM 1297 O O . GLN A 1 183 ? -9.498 1.152 3.932 1.00 98.50 183 GLN A O 1
ATOM 1302 N N . GLU A 1 184 ? -9.570 2.737 2.320 1.00 97.69 184 GLU A N 1
ATOM 1303 C CA . GLU A 1 184 ? -10.549 2.095 1.454 1.00 97.69 184 GLU A CA 1
ATOM 1304 C C . GLU A 1 184 ? -9.839 1.283 0.364 1.00 97.69 184 GLU A C 1
ATOM 1306 O O . GLU A 1 184 ? -8.836 1.717 -0.220 1.00 97.69 184 GLU A O 1
ATOM 1311 N N . PHE A 1 185 ? -10.381 0.102 0.087 1.00 97.00 185 PHE A N 1
ATOM 1312 C CA . PHE A 1 185 ? -9.936 -0.825 -0.944 1.00 97.00 185 PHE A CA 1
ATOM 1313 C C . PHE A 1 185 ? -11.126 -1.228 -1.823 1.00 97.00 185 PHE A C 1
ATOM 1315 O O . PHE A 1 185 ? -12.288 -1.016 -1.480 1.00 97.00 185 PHE A O 1
ATOM 1322 N N . ALA A 1 186 ? -10.845 -1.791 -2.996 1.00 95.25 186 ALA A N 1
ATOM 1323 C CA . ALA A 1 186 ? -11.877 -2.092 -3.985 1.00 95.25 186 ALA A CA 1
ATOM 1324 C C . ALA A 1 186 ? -12.956 -3.071 -3.477 1.00 95.25 186 ALA A C 1
ATOM 1326 O O . ALA A 1 186 ? -14.105 -2.979 -3.910 1.00 95.25 186 ALA A O 1
ATOM 1327 N N . GLU A 1 187 ? -12.601 -3.991 -2.575 1.00 95.56 187 GLU A N 1
ATOM 1328 C CA . GLU A 1 187 ? -13.504 -5.023 -2.047 1.00 95.56 187 GLU A CA 1
ATOM 1329 C C . GLU A 1 187 ? -13.781 -4.893 -0.541 1.00 95.56 187 GLU A C 1
ATOM 1331 O O . GLU A 1 187 ? -14.424 -5.768 0.034 1.00 95.56 187 GLU A O 1
ATOM 1336 N N . GLY A 1 188 ? -13.341 -3.806 0.099 1.00 96.44 188 GLY A N 1
ATOM 1337 C CA . GLY 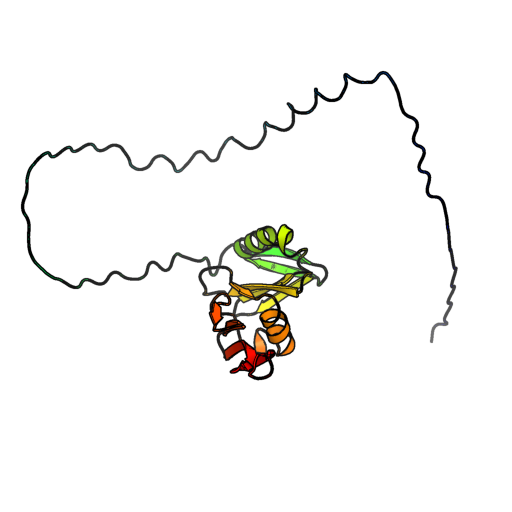A 1 188 ? -13.580 -3.585 1.524 1.00 96.44 188 GLY A CA 1
ATOM 1338 C C . GLY A 1 188 ? -12.787 -2.421 2.099 1.00 96.44 188 GLY A C 1
ATOM 1339 O O . GLY A 1 188 ? -12.131 -1.674 1.377 1.00 96.44 188 GLY A O 1
ATOM 1340 N N . SER A 1 189 ? -12.812 -2.275 3.419 1.00 97.62 189 SER A N 1
ATOM 1341 C CA . SER A 1 189 ? -12.023 -1.252 4.112 1.00 97.62 189 SER A CA 1
ATOM 1342 C C . SER A 1 189 ? -11.298 -1.811 5.322 1.00 97.62 189 SER A C 1
ATOM 1344 O O . SER A 1 189 ? -11.737 -2.779 5.944 1.00 97.62 189 SER A O 1
ATOM 1346 N N . ILE A 1 190 ? -10.171 -1.190 5.666 1.00 98.38 190 ILE A N 1
ATOM 1347 C CA . ILE A 1 190 ? -9.452 -1.476 6.906 1.00 98.38 190 ILE A CA 1
ATOM 1348 C C . ILE A 1 190 ? -9.426 -0.205 7.735 1.00 98.38 190 ILE A C 1
ATOM 1350 O O . ILE A 1 190 ? -8.918 0.826 7.294 1.00 98.38 190 ILE A O 1
ATOM 1354 N N . SER A 1 191 ? -9.907 -0.304 8.970 1.00 97.31 191 SER A N 1
ATOM 1355 C CA . SER A 1 191 ? -9.720 0.724 9.982 1.00 97.31 191 SER A CA 1
ATOM 1356 C C . SER A 1 191 ? -8.837 0.225 11.115 1.00 97.31 191 SER A C 1
ATOM 1358 O O . SER A 1 191 ? -8.915 -0.926 11.541 1.00 97.31 191 SER A O 1
ATOM 1360 N N . TRP A 1 192 ? -7.978 1.106 11.613 1.00 96.81 192 TRP A N 1
ATOM 1361 C CA . TRP A 1 192 ? -7.130 0.871 12.771 1.00 96.81 192 TRP A CA 1
ATOM 1362 C C . TRP A 1 192 ? -7.406 1.953 13.813 1.00 96.81 192 TRP A C 1
ATOM 1364 O O . TRP A 1 192 ? -6.702 2.961 13.896 1.00 96.81 192 TRP A O 1
ATOM 1374 N N . LEU A 1 193 ? -8.486 1.765 14.573 1.00 95.69 193 LEU A N 1
ATOM 1375 C CA . LEU A 1 193 ? -9.027 2.748 15.517 1.00 95.69 193 LEU A CA 1
ATOM 1376 C C . LEU A 1 193 ? -8.724 2.359 16.964 1.00 95.69 193 LEU A C 1
ATOM 1378 O O . LEU A 1 193 ? -8.531 1.184 17.280 1.00 95.69 193 LEU A O 1
ATOM 1382 N N . GLN A 1 194 ? -8.715 3.349 17.859 1.00 95.69 194 GLN A N 1
ATOM 1383 C CA . GLN A 1 194 ? -8.638 3.098 19.295 1.00 95.69 194 GLN A CA 1
ATOM 1384 C C . GLN A 1 194 ? -10.019 2.710 19.839 1.00 95.69 194 GLN A C 1
ATOM 1386 O O . GLN A 1 194 ? -10.970 3.486 19.740 1.00 95.69 194 GLN A O 1
ATOM 1391 N N . GLY A 1 195 ? -10.122 1.530 20.445 1.00 90.00 195 GLY A N 1
ATOM 1392 C CA . GLY A 1 195 ? -11.310 1.075 21.158 1.00 90.00 195 GLY A CA 1
ATOM 1393 C C . GLY A 1 195 ? -11.538 1.810 22.483 1.00 90.00 195 GLY A C 1
ATOM 1394 O O . GLY A 1 195 ? -10.699 2.577 22.961 1.00 90.00 195 GLY A O 1
ATOM 1395 N N . GLU A 1 196 ? -12.681 1.540 23.119 1.00 90.00 196 GLU A N 1
ATOM 1396 C CA . GLU A 1 196 ? -13.065 2.136 24.413 1.00 90.00 196 GLU A CA 1
ATOM 1397 C C . GLU A 1 196 ? -12.089 1.802 25.555 1.00 90.00 196 GLU A C 1
ATOM 1399 O O . GLU A 1 196 ? -11.994 2.528 26.544 1.00 90.00 196 GLU A O 1
ATOM 1404 N N . ASP A 1 197 ? -11.348 0.705 25.420 1.00 92.06 197 ASP A N 1
ATOM 1405 C CA . ASP A 1 197 ? -10.305 0.265 26.345 1.00 92.06 197 ASP A CA 1
ATOM 1406 C C . ASP A 1 197 ? -8.951 0.964 26.116 1.00 92.06 197 ASP A C 1
ATOM 1408 O O . ASP A 1 197 ? -7.980 0.693 26.827 1.00 92.06 197 ASP A O 1
ATOM 1412 N N . GLY A 1 198 ? -8.882 1.877 25.144 1.00 91.88 198 GLY A N 1
ATOM 1413 C CA . GLY A 1 198 ? -7.678 2.610 24.778 1.00 91.88 198 GLY A CA 1
ATOM 1414 C C . GLY A 1 198 ? -6.710 1.820 23.894 1.00 91.88 198 GLY A C 1
ATOM 1415 O O . GLY A 1 198 ? -5.621 2.328 23.608 1.00 91.88 198 GLY A O 1
ATOM 1416 N N . GLN A 1 199 ? -7.063 0.607 23.460 1.00 94.25 199 GLN A N 1
ATOM 1417 C CA . GLN A 1 199 ? -6.220 -0.222 22.598 1.00 94.25 199 GLN A CA 1
ATOM 1418 C C . GLN A 1 199 ? -6.566 -0.003 21.127 1.00 94.25 199 GLN A C 1
ATOM 1420 O O . GLN A 1 199 ? -7.729 0.140 20.772 1.00 94.25 199 GLN A O 1
ATOM 1425 N N . TYR A 1 200 ? -5.552 0.011 20.264 1.00 95.00 200 TYR A N 1
ATOM 1426 C CA . TYR A 1 200 ? -5.769 0.047 18.821 1.00 95.00 200 TYR A CA 1
ATOM 1427 C C . TYR A 1 200 ? -5.953 -1.363 18.266 1.00 95.00 200 TYR A C 1
ATOM 1429 O O . TYR A 1 200 ? -5.242 -2.280 18.684 1.00 95.00 200 TYR A O 1
ATOM 1437 N N . GLY A 1 201 ? -6.848 -1.524 17.293 1.00 94.50 201 GLY A N 1
ATOM 1438 C CA . GLY A 1 201 ? -7.043 -2.800 16.610 1.00 94.50 201 GLY A CA 1
ATOM 1439 C C . GLY A 1 201 ? -7.654 -2.658 15.217 1.00 94.50 201 GLY A C 1
ATOM 1440 O O . GLY A 1 201 ? -8.198 -1.595 14.903 1.00 94.50 201 GLY A O 1
ATOM 1441 N N . PRO A 1 202 ? -7.573 -3.722 14.395 1.00 96.19 202 PRO A N 1
ATOM 1442 C CA . PRO A 1 202 ? -8.138 -3.724 13.059 1.00 96.19 202 PRO A CA 1
ATOM 1443 C C . PRO A 1 202 ? -9.643 -3.924 13.123 1.00 96.19 202 PRO A C 1
ATOM 1445 O O . PRO A 1 202 ? -10.137 -4.763 13.878 1.00 96.19 202 PRO A O 1
ATOM 144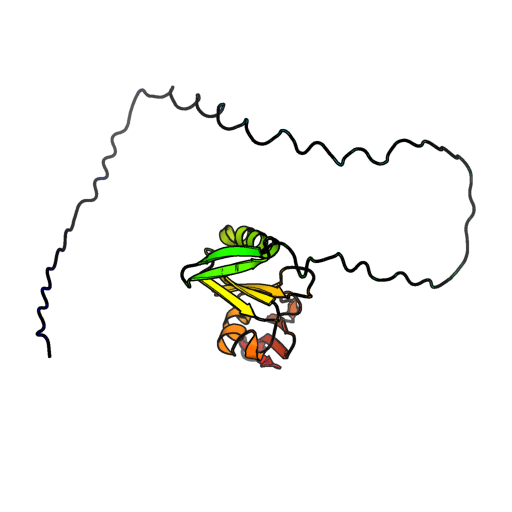8 N N . THR A 1 203 ? -10.359 -3.236 12.250 1.00 96.38 203 THR A N 1
ATOM 1449 C CA . THR A 1 203 ? -11.681 -3.655 11.791 1.00 96.38 203 THR A CA 1
ATOM 1450 C C . THR A 1 203 ? -11.642 -3.727 10.274 1.00 96.38 203 THR A C 1
ATOM 1452 O O . THR A 1 203 ? -11.198 -2.784 9.625 1.00 96.38 203 THR A O 1
ATOM 1455 N N . ILE A 1 204 ? -12.078 -4.859 9.730 1.00 96.94 204 ILE A N 1
ATOM 1456 C CA . ILE A 1 204 ? -12.169 -5.103 8.290 1.00 96.94 204 ILE A CA 1
ATOM 1457 C C . ILE A 1 204 ? -13.655 -5.178 7.952 1.00 96.94 204 ILE A C 1
ATOM 1459 O O . ILE A 1 204 ? -14.390 -5.885 8.651 1.00 96.94 204 ILE A O 1
ATOM 1463 N N . ASN A 1 205 ? -14.087 -4.439 6.931 1.00 92.62 205 ASN A N 1
ATOM 1464 C CA . ASN A 1 205 ? -15.484 -4.383 6.489 1.00 92.62 205 ASN A CA 1
ATOM 1465 C C . ASN A 1 205 ? -15.636 -4.810 5.037 1.00 92.62 205 ASN A C 1
ATOM 1467 O O . ASN A 1 205 ? -14.741 -4.450 4.242 1.00 92.62 205 ASN A O 1
#

Organism: NCBI:txid2488819

Radius of gyration: 28.79 Å; chains: 1; bounding box: 78×95×56 Å

Sequence (205 aa):
MKKMNRRIAAGLAAATLSLTMVACSQAEDAANEATDAAGSVANEATSAVDSAINEVESEVEGTDTEDSDNAEGENAEEATDVAANGETTTLNTPAGDFEVPAAFATAIEGKVAEWGDVVNVDTTDLGSVAEFSNGDMLAWAKDAAGEVPIVGKIAETWKNEGGIEALGMPTGPETTEGTGWVQEFAEGSISWLQGEDGQYGPTIN